Protein AF-A0A951EAX1-F1 (afdb_monomer_lite)

Secondary structure (DSSP, 8-state):
-------------------------B-S------SSS---EEEEEE-SSSSSS-EEEEEEPPTT-TTPPPEEEEEEEPTTS-EEEEE-TTS-SS-SSS-EEEE-SSSSSS-EEEEEEEETTEEEEEEE-B-SSS-BPSPEEEE---TTS-EEEEEEE-SSSSSS-EEEEEEEETTEEEEEEEEE-SSS-EEEPPPB----TT---GGG----

Sequence (212 aa):
MASRFATSLASTLFAGLALLGSAQAQTAFTPYHNNSTNGLAILAHGDFTGDGREDFIVATQPPNVPNAPYTCQLYASAADGTYTVKPVNFLQCPSAYSGIVVGDFNHDGKLDVAELTNVNGVDQITAYLGNGDGTFQAAKNTNISYPNNAYYGLAAGDLNHDGKTDLAVTVSANGITGVQGWISNGDGTFKASATYDQQPQSTIDPRYSSIW

Radius of gyration: 25.48 Å; chains: 1; bounding box: 53×56×106 Å

Foldseek 3Di:
DDDDDDDDDDDDDDPDDPPCPPQPFAQAPPVPDDVPPWDKDFQDWDQLALPPDIKTWIWGAPPPDPPGQTFIWIFHADPNRTTGIDGPRVDRPPDPFAGKDWFQLQLPPHIKIWDFDQDPNFTWTWIWHGPNRNDTDDIDTETDDDPDPFWHYKDWAQPPPPNGIWIKIWGDPPQWTFIWTWRRPSPNYTDTDPTPTPDRPDDPPVVPVDDD

pLDDT: mean 73.5, std 23.07, range [30.11, 98.5]

Structure (mmCIF, N/CA/C/O backbone):
data_AF-A0A951EAX1-F1
#
_entry.id   AF-A0A951EAX1-F1
#
loop_
_atom_site.group_PDB
_atom_site.id
_atom_site.type_symbol
_atom_site.label_atom_id
_atom_site.label_alt_id
_atom_site.label_comp_id
_atom_site.label_asym_id
_atom_site.label_entity_id
_atom_site.label_seq_id
_atom_site.pdbx_PDB_ins_code
_atom_site.Cartn_x
_atom_site.Cartn_y
_atom_site.Cartn_z
_atom_site.occupancy
_atom_site.B_iso_or_equiv
_atom_site.auth_seq_id
_atom_site.auth_comp_id
_atom_site.auth_asym_id
_atom_site.auth_atom_id
_atom_site.pdbx_PDB_model_num
ATOM 1 N N . MET A 1 1 ? -41.714 0.312 66.371 1.00 38.28 1 MET A N 1
ATOM 2 C CA . MET A 1 1 ? -40.617 0.495 67.345 1.00 38.28 1 MET A CA 1
ATOM 3 C C . MET A 1 1 ? -39.308 0.473 66.552 1.00 38.28 1 MET A C 1
ATOM 5 O O . MET A 1 1 ? -39.070 -0.538 65.917 1.00 38.28 1 MET A O 1
ATOM 9 N N . ALA A 1 2 ? -38.588 1.610 66.522 1.00 37.84 2 ALA A N 1
ATOM 10 C CA . ALA A 1 2 ? -37.216 1.893 66.023 1.00 37.84 2 ALA A CA 1
ATOM 11 C C . ALA A 1 2 ? -36.815 1.396 64.603 1.00 37.84 2 ALA A C 1
ATOM 13 O O . ALA A 1 2 ? -36.718 0.202 64.380 1.00 37.84 2 ALA A O 1
ATOM 14 N N . SER A 1 3 ? -36.641 2.224 63.557 1.00 39.97 3 SER A N 1
ATOM 15 C CA . SER A 1 3 ? -35.657 3.314 63.324 1.00 39.97 3 SER A CA 1
ATOM 16 C C . SER A 1 3 ? -34.192 2.907 63.524 1.00 39.97 3 SER A C 1
ATOM 18 O O . SER A 1 3 ? -33.811 2.604 64.653 1.00 39.97 3 SER A O 1
ATOM 20 N N . ARG A 1 4 ? -33.372 3.025 62.460 1.00 44.19 4 ARG A N 1
ATOM 21 C CA . ARG A 1 4 ? -32.080 3.743 62.484 1.00 44.19 4 ARG A CA 1
ATOM 22 C C . ARG A 1 4 ? -31.494 3.968 61.081 1.00 44.19 4 ARG A C 1
ATOM 24 O O . ARG A 1 4 ? -31.167 3.033 60.363 1.00 44.19 4 ARG A O 1
ATOM 31 N N . PHE A 1 5 ? -31.350 5.250 60.752 1.00 42.88 5 PHE A N 1
ATOM 32 C CA . PHE A 1 5 ? -30.403 5.810 59.788 1.00 42.88 5 PHE A CA 1
ATOM 33 C C . PHE A 1 5 ? -28.952 5.569 60.240 1.00 42.88 5 PHE A C 1
ATOM 35 O O . PHE A 1 5 ? -28.678 5.628 61.440 1.00 42.88 5 PHE A O 1
ATOM 42 N N . ALA A 1 6 ? -28.025 5.443 59.286 1.00 38.75 6 ALA A N 1
ATOM 43 C CA . ALA A 1 6 ? -26.638 5.883 59.444 1.00 38.75 6 ALA A CA 1
ATOM 44 C C . ALA A 1 6 ? -26.030 6.268 58.080 1.00 38.75 6 ALA A C 1
ATOM 46 O O . ALA A 1 6 ? -25.851 5.442 57.191 1.00 38.75 6 ALA A O 1
ATOM 47 N N . THR A 1 7 ? -25.746 7.559 57.949 1.00 40.28 7 THR A N 1
ATOM 48 C CA . THR A 1 7 ? -24.896 8.244 56.965 1.00 40.28 7 THR A CA 1
ATOM 49 C C . THR A 1 7 ? -23.407 8.030 57.253 1.00 40.28 7 THR A C 1
ATOM 51 O O . THR A 1 7 ? -23.040 8.009 58.426 1.00 40.28 7 THR A O 1
ATOM 54 N N . SER A 1 8 ? -22.541 8.038 56.231 1.00 33.84 8 SER A N 1
ATOM 55 C CA . SER A 1 8 ? -21.190 8.628 56.323 1.00 33.84 8 SER A CA 1
ATOM 56 C C . SER A 1 8 ? -20.556 8.842 54.935 1.00 33.84 8 SER A C 1
ATOM 58 O O . SER A 1 8 ? -20.594 7.949 54.094 1.00 33.84 8 SER A O 1
ATOM 60 N N . LEU A 1 9 ? -20.002 10.040 54.720 1.00 37.09 9 LEU A N 1
ATOM 61 C CA . LEU A 1 9 ? -19.344 10.580 53.518 1.00 37.09 9 LEU A CA 1
ATOM 62 C C . LEU A 1 9 ? -17.818 10.350 53.543 1.00 37.09 9 LEU A C 1
ATOM 64 O O . LEU A 1 9 ? -17.227 10.476 54.610 1.00 37.09 9 LEU A O 1
ATOM 68 N N . ALA A 1 10 ? -17.190 10.168 52.370 1.00 31.50 10 ALA A N 1
ATOM 69 C CA . ALA A 1 10 ? -15.890 10.745 51.947 1.00 31.50 10 ALA A CA 1
ATOM 70 C C . ALA A 1 10 ? -15.553 10.216 50.530 1.00 31.50 10 ALA A C 1
ATOM 72 O O . ALA A 1 10 ? -15.446 9.015 50.333 1.00 31.50 10 ALA A O 1
ATOM 73 N N . SER A 1 11 ? -15.639 11.041 49.481 1.00 33.44 11 SER A N 1
ATOM 74 C CA . SER A 1 11 ? -14.562 11.882 48.924 1.00 33.44 11 SER A CA 1
ATOM 75 C C . SER A 1 11 ? -13.493 11.102 48.150 1.00 33.44 11 SER A C 1
ATOM 77 O O . SER A 1 11 ? -12.617 10.499 48.756 1.00 33.44 11 SER A O 1
ATOM 79 N N . THR A 1 12 ? -13.505 11.245 46.822 1.00 35.84 12 THR A N 1
ATOM 80 C CA . THR A 1 12 ? -12.321 11.702 46.079 1.00 35.84 12 THR A CA 1
ATOM 81 C C . THR A 1 12 ? -12.752 12.441 44.814 1.00 35.84 12 THR A C 1
ATOM 83 O O . THR A 1 12 ? -13.528 11.965 43.992 1.00 35.84 12 THR A O 1
ATOM 86 N N . LEU A 1 13 ? -12.245 13.665 44.723 1.00 31.52 13 LEU A N 1
ATOM 87 C CA . LEU A 1 13 ? -12.350 14.608 43.625 1.00 31.52 13 LEU A CA 1
ATOM 88 C C . LEU A 1 13 ? -11.481 14.111 42.456 1.00 31.52 13 LEU A C 1
ATOM 90 O O . LEU A 1 13 ? -10.285 13.915 42.643 1.00 31.52 13 LEU A O 1
ATOM 94 N N . PHE A 1 14 ? -12.040 13.974 41.256 1.00 34.56 14 PHE A N 1
ATOM 95 C CA . PHE A 1 14 ? -11.273 14.013 40.007 1.00 34.56 14 PHE A CA 1
ATOM 96 C C . PHE A 1 14 ? -12.128 14.704 38.944 1.00 34.56 14 PHE A C 1
ATOM 98 O O . PHE A 1 14 ? -12.811 14.074 38.147 1.00 34.56 14 PHE A O 1
ATOM 105 N N . ALA A 1 15 ? -12.109 16.034 38.949 1.00 32.03 15 ALA A N 1
ATOM 106 C CA . ALA A 1 15 ? -12.442 16.811 37.761 1.00 32.03 15 ALA A CA 1
ATOM 107 C C . ALA A 1 15 ? -11.113 17.251 37.141 1.00 32.03 15 ALA A C 1
ATOM 109 O O . ALA A 1 15 ? -10.682 18.394 37.273 1.00 32.03 15 ALA A O 1
ATOM 110 N N . GLY A 1 16 ? -10.415 16.282 36.544 1.00 31.31 16 GLY A N 1
ATOM 111 C CA . GLY A 1 16 ? -9.327 16.565 35.622 1.00 31.31 16 GLY A CA 1
ATOM 112 C C . GLY A 1 16 ? -9.933 17.237 34.400 1.00 31.31 16 GLY A C 1
ATOM 113 O O . GLY A 1 16 ? -10.783 16.661 33.726 1.00 31.31 16 GLY A O 1
ATOM 114 N N . LEU A 1 17 ? -9.537 18.483 34.182 1.00 34.72 17 LEU A N 1
ATOM 115 C CA . LEU A 1 17 ? -9.888 19.320 33.049 1.00 34.72 17 LEU A CA 1
ATOM 116 C C . LEU A 1 17 ? -9.554 18.579 31.742 1.00 34.72 17 LEU A C 1
ATOM 118 O O . LEU A 1 17 ? -8.411 18.584 31.293 1.00 34.72 17 LEU A O 1
ATOM 122 N N . ALA A 1 18 ? -10.542 17.920 31.140 1.00 32.72 18 ALA A N 1
ATOM 123 C CA . ALA A 1 18 ? -10.420 17.429 29.779 1.00 32.72 18 ALA A CA 1
ATOM 124 C C . ALA A 1 18 ? -10.433 18.655 28.860 1.00 32.72 18 ALA A C 1
ATOM 126 O O . ALA A 1 18 ? -11.483 19.255 28.628 1.00 32.72 18 ALA A O 1
ATOM 127 N N . LEU A 1 19 ? -9.263 19.043 28.342 1.00 32.09 19 LEU A N 1
ATOM 128 C CA . LEU A 1 19 ? -9.223 19.758 27.072 1.00 32.09 19 LEU A CA 1
ATOM 129 C C . LEU A 1 19 ? -9.815 18.801 26.034 1.00 32.09 19 LEU A C 1
ATOM 131 O O . LEU A 1 19 ? -9.120 17.953 25.479 1.00 32.09 19 LEU A O 1
ATOM 135 N N . LEU A 1 20 ? -11.124 18.910 25.818 1.00 34.75 20 LEU A N 1
ATOM 136 C CA . LEU A 1 20 ? -11.803 18.312 24.681 1.00 34.75 20 LEU A CA 1
ATOM 137 C C . LEU A 1 20 ? -11.306 19.046 23.433 1.00 34.75 20 LEU A C 1
ATOM 139 O O . LEU A 1 20 ? -11.913 20.007 22.968 1.00 34.75 20 LEU A O 1
ATOM 143 N N . GLY A 1 21 ? -10.171 18.600 22.897 1.00 31.55 21 GLY A N 1
ATOM 144 C CA . GLY A 1 21 ? -9.941 18.702 21.466 1.00 31.55 21 GLY A CA 1
ATOM 145 C C . GLY A 1 21 ? -11.033 17.866 20.816 1.00 31.55 21 GLY A C 1
ATOM 146 O O . GLY A 1 21 ? -11.023 16.644 20.930 1.00 31.55 21 GLY A O 1
ATOM 147 N N . SER A 1 22 ? -12.037 18.528 20.251 1.00 40.75 22 SER A N 1
ATOM 148 C CA . SER A 1 22 ? -13.184 17.887 19.621 1.00 40.75 22 SER A CA 1
ATOM 149 C C . SER A 1 22 ? -12.712 17.029 18.446 1.00 40.75 22 SER A C 1
ATOM 151 O O . SER A 1 22 ? -12.541 17.537 17.338 1.00 40.75 22 SER A O 1
ATOM 153 N N . ALA A 1 23 ? -12.506 15.732 18.670 1.00 39.12 23 ALA A N 1
ATOM 154 C CA . ALA A 1 23 ? -12.570 14.766 17.588 1.00 39.12 23 ALA A CA 1
ATOM 155 C C . ALA A 1 23 ? -14.017 14.806 17.084 1.00 39.12 23 ALA A C 1
ATOM 157 O O . ALA A 1 23 ? -14.947 14.452 17.810 1.00 39.12 23 ALA A O 1
ATOM 158 N N . GLN A 1 24 ? -14.226 15.357 15.889 1.00 40.47 24 GLN A N 1
ATOM 159 C CA . GLN A 1 24 ? -15.542 15.378 15.266 1.00 40.47 24 GLN A CA 1
ATOM 160 C C . GLN A 1 24 ? -15.923 13.933 14.936 1.00 40.47 24 GLN A C 1
ATOM 162 O O . GLN A 1 24 ? -15.490 13.395 13.923 1.00 40.47 24 GLN A O 1
ATOM 167 N N . ALA A 1 25 ? -16.718 13.305 15.804 1.00 35.62 25 ALA A N 1
ATOM 168 C CA . ALA A 1 25 ? -17.425 12.077 15.475 1.00 35.62 25 ALA A CA 1
ATOM 169 C C . ALA A 1 25 ? -18.378 12.398 14.316 1.00 35.62 25 ALA A C 1
ATOM 171 O O . ALA A 1 25 ? -19.365 13.118 14.488 1.00 35.62 25 ALA A O 1
ATOM 172 N N . GLN A 1 26 ? -18.040 11.941 13.112 1.00 40.31 26 GLN A N 1
ATOM 173 C CA . GLN A 1 26 ? -18.891 12.123 11.943 1.00 40.31 26 GLN A CA 1
ATOM 174 C C . GLN A 1 26 ? -19.962 11.029 11.974 1.00 40.31 26 GLN A C 1
ATOM 176 O O . GLN A 1 26 ? -19.664 9.847 11.830 1.00 40.31 26 GLN A O 1
ATOM 181 N N . THR A 1 27 ? -21.208 11.430 12.231 1.00 31.80 27 THR A N 1
ATOM 182 C CA . THR A 1 27 ? -22.318 10.552 12.640 1.00 31.80 27 THR A CA 1
ATOM 183 C C . THR A 1 27 ? -23.005 9.765 11.524 1.00 31.80 27 THR A C 1
ATOM 185 O O . THR A 1 27 ? -24.014 9.116 11.777 1.00 31.80 27 THR A O 1
ATOM 188 N N . ALA A 1 28 ? -22.496 9.802 10.296 1.00 31.72 28 ALA A N 1
ATOM 189 C CA . ALA A 1 28 ? -22.971 8.957 9.206 1.00 31.72 28 ALA A CA 1
ATOM 190 C C . ALA A 1 28 ? -22.045 9.084 7.995 1.00 31.72 28 ALA A C 1
ATOM 192 O O . ALA A 1 28 ? -21.530 10.174 7.712 1.00 31.72 28 ALA A O 1
ATOM 193 N N . PHE A 1 29 ? -21.952 8.009 7.207 1.00 38.44 29 PHE A N 1
ATOM 194 C CA . PHE A 1 29 ? -21.544 8.075 5.806 1.00 38.44 29 PHE A CA 1
ATOM 195 C C . PHE A 1 29 ? -22.643 8.814 5.025 1.00 38.44 29 PHE A C 1
ATOM 197 O O . PHE A 1 29 ? -23.471 8.224 4.337 1.00 38.44 29 PHE A O 1
ATOM 204 N N . THR A 1 30 ? -22.711 10.135 5.175 1.00 30.11 30 THR A N 1
ATOM 205 C CA . THR A 1 30 ? -23.295 10.948 4.114 1.00 30.11 30 THR A CA 1
ATOM 206 C C . THR A 1 30 ? -22.192 11.058 3.075 1.00 30.11 30 THR A C 1
ATOM 208 O O . THR A 1 30 ? -21.171 11.686 3.367 1.00 30.11 30 THR A O 1
ATOM 211 N N . PRO A 1 31 ? -22.304 10.419 1.895 1.00 34.19 31 PRO A N 1
ATOM 212 C CA . PRO A 1 31 ? -21.425 10.795 0.808 1.00 34.19 31 PRO A CA 1
ATOM 213 C C . PRO A 1 31 ? -21.638 12.295 0.615 1.00 34.19 31 PRO A C 1
ATOM 215 O O . PRO A 1 31 ? -22.736 12.741 0.272 1.00 34.19 31 PRO A O 1
ATOM 218 N N . TYR A 1 32 ? -20.621 13.090 0.945 1.00 35.22 32 TYR A N 1
ATOM 219 C CA . TYR A 1 32 ? -20.642 14.514 0.669 1.00 35.22 32 TYR A CA 1
ATOM 220 C C . TYR A 1 32 ? -20.544 14.655 -0.850 1.00 35.22 32 TYR A C 1
ATOM 222 O O . TYR A 1 32 ? -19.469 14.722 -1.435 1.00 35.22 32 TYR A O 1
ATOM 230 N N . HIS A 1 33 ? -21.703 14.624 -1.500 1.00 32.09 33 HIS A N 1
ATOM 231 C CA . HIS A 1 33 ? -21.859 15.023 -2.882 1.00 32.09 33 HIS A CA 1
ATOM 232 C C . HIS A 1 33 ? -21.963 16.545 -2.896 1.00 32.09 33 HIS A C 1
ATOM 234 O O . HIS A 1 33 ? -23.031 17.102 -2.638 1.00 32.09 33 HIS A O 1
ATOM 240 N N . ASN A 1 34 ? -20.870 17.236 -3.222 1.00 36.47 34 ASN A N 1
ATOM 241 C CA . ASN A 1 34 ? -21.037 18.512 -3.895 1.00 36.47 34 ASN A CA 1
ATOM 242 C C . ASN A 1 34 ? -21.192 18.214 -5.392 1.00 36.47 34 ASN A C 1
ATOM 244 O O . ASN A 1 34 ? -20.369 17.559 -6.023 1.00 36.47 34 ASN A O 1
ATOM 248 N N . ASN A 1 35 ? -22.289 18.669 -5.991 1.00 37.22 35 ASN A N 1
ATOM 249 C CA . ASN A 1 35 ? -22.547 18.506 -7.427 1.00 37.22 35 ASN A CA 1
ATOM 250 C C . ASN A 1 35 ? -21.692 19.485 -8.261 1.00 37.22 35 ASN A C 1
ATOM 252 O O . ASN A 1 35 ? -22.144 20.033 -9.261 1.00 37.22 35 ASN A O 1
ATOM 256 N N . SER A 1 36 ? -20.463 19.741 -7.808 1.00 43.09 36 SER A N 1
ATOM 257 C CA . SER A 1 36 ? -19.507 20.702 -8.343 1.00 43.09 36 SER A CA 1
ATOM 258 C C . SER A 1 36 ? -18.102 20.089 -8.266 1.00 43.09 36 SER A C 1
ATOM 260 O O . SER A 1 36 ? -17.282 20.469 -7.437 1.00 43.09 36 SER A O 1
ATOM 262 N N . THR A 1 37 ? -17.853 19.112 -9.141 1.00 41.91 37 THR A N 1
ATOM 263 C CA . THR A 1 37 ? -16.531 18.692 -9.663 1.00 41.91 37 THR A CA 1
ATOM 264 C C . THR A 1 37 ? -15.418 18.185 -8.727 1.00 41.91 37 THR A C 1
ATOM 266 O O . THR A 1 37 ? -14.362 17.853 -9.255 1.00 41.91 37 THR A O 1
ATOM 269 N N . ASN A 1 38 ? -15.600 18.011 -7.414 1.00 48.06 38 ASN A N 1
ATOM 270 C CA . ASN A 1 38 ? -14.489 17.620 -6.523 1.00 48.06 38 ASN A CA 1
ATOM 271 C C . ASN A 1 38 ? -14.763 16.270 -5.833 1.00 48.06 38 ASN A C 1
ATOM 273 O O . ASN A 1 38 ? -15.325 16.209 -4.741 1.00 48.06 38 ASN A O 1
ATOM 277 N N . GLY A 1 39 ? -14.426 15.182 -6.533 1.00 52.69 39 GLY A N 1
ATOM 278 C CA . GLY A 1 39 ? -14.845 13.815 -6.213 1.00 52.69 39 GLY A CA 1
ATOM 279 C C . GLY A 1 39 ? -14.160 13.207 -4.988 1.00 52.69 39 GLY A C 1
ATOM 280 O O . GLY A 1 39 ? -12.938 13.177 -4.894 1.00 52.69 39 GLY A O 1
ATOM 281 N N . LEU A 1 40 ? -14.964 12.666 -4.074 1.00 61.38 40 LEU A N 1
ATOM 282 C CA . LEU A 1 40 ? -14.517 11.690 -3.082 1.00 61.38 40 LEU A CA 1
ATOM 283 C C . LEU A 1 40 ? -14.325 10.337 -3.777 1.00 61.38 40 LEU A C 1
ATOM 285 O O . LEU A 1 40 ? -15.221 9.892 -4.496 1.00 61.38 40 LEU A O 1
ATOM 289 N N . ALA A 1 41 ? -13.195 9.674 -3.540 1.00 70.88 41 ALA A N 1
ATOM 290 C CA . ALA A 1 41 ? -12.959 8.311 -4.013 1.00 70.88 41 ALA A CA 1
ATOM 291 C C . ALA A 1 41 ? -12.515 7.423 -2.848 1.00 70.88 41 ALA A C 1
ATOM 293 O O . ALA A 1 41 ? -11.550 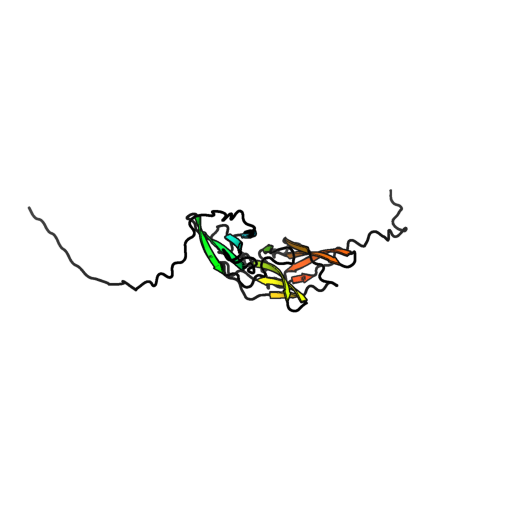7.745 -2.154 1.00 70.88 41 ALA A O 1
ATOM 294 N N . ILE A 1 42 ? -13.211 6.302 -2.641 1.00 73.50 42 ILE A N 1
ATOM 295 C CA . ILE A 1 42 ? -12.701 5.214 -1.801 1.00 73.50 42 ILE A CA 1
ATOM 296 C C . ILE A 1 42 ? -11.581 4.549 -2.599 1.00 73.50 42 ILE A C 1
ATOM 298 O O . ILE A 1 42 ? -11.815 4.091 -3.716 1.00 73.50 42 ILE A O 1
ATOM 302 N N . LEU A 1 43 ? -10.371 4.545 -2.044 1.00 83.44 43 LEU A N 1
ATOM 303 C CA . LEU A 1 43 ? -9.199 3.948 -2.685 1.00 83.44 43 LEU A CA 1
ATOM 304 C C . LEU A 1 43 ? -8.950 2.519 -2.211 1.00 83.44 43 LEU A C 1
ATOM 306 O O . LEU A 1 43 ? -8.457 1.702 -2.978 1.00 83.44 43 LEU A O 1
ATOM 310 N N . ALA A 1 44 ? -9.276 2.237 -0.951 1.00 87.75 44 ALA A N 1
ATOM 311 C CA . ALA A 1 44 ? -9.076 0.945 -0.317 1.00 87.75 44 ALA A CA 1
ATOM 312 C C . ALA A 1 44 ? -10.052 0.763 0.853 1.00 87.75 44 ALA A C 1
ATOM 314 O O . ALA A 1 44 ? -10.523 1.747 1.434 1.00 87.75 44 ALA A O 1
ATOM 315 N N . HIS A 1 45 ? -10.342 -0.491 1.192 1.00 91.38 45 HIS A N 1
ATOM 316 C CA . HIS A 1 45 ? -11.213 -0.870 2.298 1.00 91.38 45 HIS A CA 1
ATOM 317 C C . HIS A 1 45 ? -10.670 -2.119 3.009 1.00 91.38 45 HIS A C 1
ATOM 319 O O . HIS A 1 45 ? -9.942 -2.906 2.396 1.00 91.38 45 HIS A O 1
ATOM 325 N N . GLY A 1 46 ? -10.978 -2.252 4.295 1.00 93.19 46 GLY A N 1
ATOM 326 C CA . GLY A 1 46 ? -10.640 -3.407 5.126 1.00 93.19 46 GLY A CA 1
ATOM 327 C C . GLY A 1 46 ? -10.561 -3.041 6.609 1.00 93.19 46 GLY A C 1
ATOM 328 O O . GLY A 1 46 ? -10.596 -1.866 6.954 1.00 93.19 46 GLY A O 1
ATOM 329 N N . ASP A 1 47 ? -10.437 -4.028 7.495 1.00 96.19 47 ASP A N 1
ATOM 330 C CA . ASP A 1 47 ? -10.237 -3.811 8.937 1.00 96.19 47 ASP A CA 1
ATOM 331 C C . ASP A 1 47 ? -8.783 -3.405 9.249 1.00 96.19 47 ASP A C 1
ATOM 333 O O . ASP A 1 47 ? -7.926 -4.229 9.579 1.00 96.19 47 ASP A O 1
ATOM 337 N N . PHE A 1 48 ? -8.475 -2.115 9.105 1.00 96.81 48 PHE A N 1
ATOM 338 C CA . PHE A 1 48 ? -7.142 -1.575 9.392 1.00 96.81 48 PHE A CA 1
ATOM 339 C C . PHE A 1 48 ? -6.889 -1.410 10.899 1.00 96.81 48 PHE A C 1
ATOM 341 O O . PHE A 1 48 ? -5.738 -1.242 11.323 1.00 96.81 48 PHE A O 1
ATOM 348 N N . THR A 1 49 ? -7.948 -1.420 11.710 1.00 96.88 49 THR A N 1
ATOM 349 C CA . THR A 1 49 ? -7.901 -1.214 13.165 1.00 96.88 49 THR A CA 1
ATOM 350 C C . THR A 1 49 ? -8.007 -2.490 13.998 1.00 96.88 49 THR A C 1
ATOM 352 O O . THR A 1 49 ? -7.910 -2.409 15.225 1.00 96.88 49 THR A O 1
ATOM 355 N N . GLY A 1 50 ? -8.165 -3.648 13.355 1.00 95.31 50 GLY A N 1
ATOM 356 C CA . GLY A 1 50 ? -8.253 -4.957 14.001 1.00 95.31 50 GLY A CA 1
ATOM 357 C C . GLY A 1 50 ? -9.483 -5.115 14.896 1.00 95.31 50 GLY A C 1
ATOM 358 O O . GLY A 1 50 ? -9.476 -5.938 15.816 1.00 95.31 50 GLY A O 1
ATOM 359 N N . ASP A 1 51 ? -10.512 -4.292 14.693 1.00 95.19 51 ASP A N 1
ATOM 360 C CA . ASP A 1 51 ? -11.684 -4.225 15.566 1.00 95.19 51 ASP A CA 1
ATOM 361 C C . ASP A 1 51 ? -12.898 -5.006 15.029 1.00 95.19 51 ASP A C 1
ATOM 363 O O . ASP A 1 51 ? -13.974 -5.012 15.651 1.00 95.19 51 ASP A O 1
ATOM 367 N N . GLY A 1 52 ? -12.699 -5.702 13.906 1.00 93.31 52 GLY A N 1
ATOM 368 C CA . GLY A 1 52 ? -13.680 -6.518 13.206 1.00 93.31 52 GLY A CA 1
ATOM 369 C C . GLY A 1 52 ? -14.656 -5.718 12.348 1.00 93.31 52 GLY A C 1
ATOM 370 O O . GLY A 1 52 ? -15.649 -6.295 11.890 1.00 93.31 52 GLY A O 1
ATOM 371 N N . ARG A 1 53 ? -14.441 -4.410 12.162 1.00 93.06 53 ARG A N 1
ATOM 372 C CA . ARG A 1 53 ? -15.270 -3.555 11.307 1.00 93.06 53 ARG A CA 1
ATOM 373 C C . ARG A 1 53 ? -14.506 -3.101 10.077 1.00 93.06 53 ARG A C 1
ATOM 375 O O . ARG A 1 53 ? -13.288 -3.055 10.034 1.00 93.06 53 ARG A O 1
ATOM 382 N N . GLU A 1 54 ? -15.280 -2.776 9.054 1.00 93.38 54 GLU A N 1
ATOM 383 C CA . GLU A 1 54 ? -14.744 -2.315 7.786 1.00 93.38 54 GLU A CA 1
ATOM 384 C C . GLU A 1 54 ? -14.343 -0.839 7.878 1.00 93.38 54 GLU A C 1
ATOM 386 O O . GLU A 1 54 ? -15.195 0.029 8.106 1.00 93.38 54 GLU A O 1
ATOM 391 N N . ASP A 1 55 ? -13.065 -0.557 7.644 1.00 93.94 55 ASP A N 1
ATOM 392 C CA . ASP A 1 55 ? -12.515 0.791 7.558 1.00 93.94 55 ASP A CA 1
ATOM 393 C C . ASP A 1 55 ? -12.251 1.177 6.091 1.00 93.94 55 ASP A C 1
ATOM 395 O O . ASP A 1 55 ? -12.200 0.332 5.194 1.00 93.94 55 ASP A O 1
ATOM 399 N N . PHE A 1 56 ? -12.071 2.475 5.822 1.00 91.81 56 PHE A N 1
ATOM 400 C CA . PHE A 1 56 ? -11.914 2.989 4.454 1.00 91.81 56 PHE A CA 1
ATOM 401 C C . PHE A 1 56 ? -10.770 3.988 4.332 1.00 91.81 56 PHE A C 1
ATOM 403 O O . PHE A 1 56 ? -10.712 4.963 5.078 1.00 91.81 56 PHE A O 1
ATOM 410 N N . ILE A 1 57 ? -9.914 3.821 3.325 1.00 89.69 57 ILE A N 1
ATOM 411 C CA . ILE A 1 57 ? -8.979 4.864 2.894 1.00 89.69 57 ILE A CA 1
ATOM 412 C C . ILE A 1 57 ? -9.644 5.666 1.781 1.00 89.69 57 ILE A C 1
ATOM 414 O O . ILE A 1 57 ? -10.006 5.130 0.730 1.00 89.69 57 ILE A O 1
ATOM 418 N N . VAL A 1 58 ? -9.798 6.966 2.012 1.00 85.81 58 VAL A N 1
ATOM 419 C CA . VAL A 1 58 ? -10.541 7.870 1.133 1.00 85.81 58 VAL A CA 1
ATOM 420 C C . VAL A 1 58 ? -9.644 9.013 0.682 1.00 85.81 58 VAL A C 1
ATOM 422 O O . VAL A 1 58 ? -9.009 9.679 1.503 1.00 85.81 58 VAL A O 1
ATOM 425 N N . ALA A 1 59 ? -9.635 9.266 -0.627 1.00 81.88 59 ALA A N 1
ATOM 426 C CA . ALA A 1 59 ? -9.084 10.483 -1.201 1.00 81.88 59 ALA A CA 1
ATOM 427 C C . ALA A 1 59 ? -10.103 11.617 -1.074 1.00 81.88 59 ALA A C 1
ATOM 429 O O . ALA A 1 59 ? -11.228 11.530 -1.577 1.00 81.88 59 ALA A O 1
ATOM 430 N N . THR A 1 60 ? -9.693 12.694 -0.415 1.00 75.62 60 THR A N 1
ATOM 431 C CA . THR A 1 60 ? -10.502 13.889 -0.195 1.00 75.62 60 THR A CA 1
ATOM 432 C C . THR A 1 60 ? -9.783 15.108 -0.754 1.00 75.62 60 THR A C 1
ATOM 434 O O . THR A 1 60 ? -8.565 15.237 -0.640 1.00 75.62 60 THR A O 1
ATOM 437 N N . GLN A 1 61 ? -10.529 16.018 -1.376 1.00 73.50 61 GLN A N 1
ATOM 438 C CA . GLN A 1 61 ? -10.016 17.339 -1.724 1.00 73.50 61 GLN A CA 1
ATOM 439 C C . GLN A 1 61 ? -10.486 18.347 -0.668 1.00 73.50 61 GLN A C 1
ATOM 441 O O . GLN A 1 61 ? -11.662 18.306 -0.289 1.00 73.50 61 GLN A O 1
ATOM 446 N N . PRO A 1 62 ? -9.621 19.265 -0.196 1.00 69.00 62 PRO A N 1
ATOM 447 C CA . PRO A 1 62 ? -10.028 20.314 0.728 1.00 69.00 62 PRO A CA 1
ATOM 448 C C . PRO A 1 62 ? -11.268 21.077 0.225 1.00 69.00 62 PRO A C 1
ATOM 450 O O . PRO A 1 62 ? -11.295 21.520 -0.931 1.00 69.00 62 PRO A O 1
ATOM 453 N N . PRO A 1 63 ? -12.304 21.253 1.067 1.00 67.06 63 PRO A N 1
ATOM 454 C CA . PRO A 1 63 ? -13.520 21.936 0.656 1.00 67.06 63 PRO A CA 1
ATOM 455 C C . PRO A 1 63 ? -13.219 23.393 0.303 1.00 67.06 63 PRO A C 1
ATOM 457 O O . PRO A 1 63 ? -12.468 24.075 0.996 1.00 67.06 63 PRO A O 1
ATOM 460 N N . ASN A 1 64 ? -13.854 23.882 -0.763 1.00 70.06 64 ASN A N 1
ATOM 461 C CA . ASN A 1 64 ? -13.753 25.269 -1.231 1.00 70.06 64 ASN A CA 1
ATOM 462 C C . ASN A 1 64 ? -12.345 25.718 -1.664 1.00 70.06 64 ASN A C 1
ATOM 464 O O . ASN A 1 64 ? -12.097 26.920 -1.755 1.00 70.06 64 ASN A O 1
ATOM 468 N N . VAL A 1 65 ? -11.442 24.783 -1.977 1.00 71.19 65 VAL A N 1
ATOM 469 C CA . VAL A 1 65 ? -10.143 25.101 -2.585 1.00 71.19 65 VAL A CA 1
ATOM 470 C C . VAL A 1 65 ? -10.061 24.437 -3.964 1.00 71.19 65 VAL A C 1
ATOM 472 O O . VAL A 1 65 ? -9.623 23.289 -4.074 1.00 71.19 65 VAL A O 1
ATOM 475 N N . PRO A 1 66 ? -10.517 25.120 -5.033 1.00 70.44 66 PRO A N 1
ATOM 476 C CA . PRO A 1 66 ? -10.395 24.607 -6.393 1.00 70.44 66 PRO A CA 1
ATOM 477 C C . PRO A 1 66 ? -8.941 24.231 -6.697 1.00 70.44 66 PRO A C 1
ATOM 479 O O . PRO A 1 66 ? -8.031 25.009 -6.415 1.00 70.44 66 PRO A O 1
ATOM 482 N N . ASN A 1 67 ? -8.730 23.050 -7.280 1.00 71.88 67 ASN A N 1
ATOM 483 C CA . ASN A 1 67 ? -7.409 22.509 -7.631 1.00 71.88 67 ASN A CA 1
ATOM 484 C C . ASN A 1 67 ? -6.456 22.246 -6.448 1.00 71.88 67 ASN A C 1
ATOM 486 O O . ASN A 1 67 ? -5.261 22.060 -6.676 1.00 71.88 67 ASN A O 1
ATOM 490 N N . ALA A 1 68 ? -6.935 22.210 -5.197 1.00 73.31 68 ALA A N 1
ATOM 491 C CA . ALA A 1 68 ? -6.101 21.739 -4.092 1.00 73.31 68 ALA A CA 1
ATOM 492 C C . ALA A 1 68 ? -5.642 20.290 -4.326 1.00 73.31 68 ALA A C 1
ATOM 494 O O . ALA A 1 68 ? -6.409 19.508 -4.904 1.00 73.31 68 ALA A O 1
ATOM 495 N N . PRO A 1 69 ? -4.431 19.916 -3.869 1.00 74.62 69 PRO A N 1
ATOM 496 C CA . PRO A 1 69 ? -4.007 18.527 -3.903 1.00 74.62 69 PRO A CA 1
ATOM 497 C C . PRO A 1 69 ? -4.976 17.685 -3.073 1.00 74.62 69 PRO A C 1
ATOM 499 O O . PRO A 1 69 ? -5.468 18.126 -2.030 1.00 74.62 69 PRO A O 1
ATOM 502 N N . TYR A 1 70 ? -5.256 16.479 -3.550 1.00 76.81 70 TYR A N 1
ATOM 503 C CA . TYR A 1 70 ? -6.000 15.514 -2.760 1.00 76.81 70 TYR A CA 1
ATOM 504 C C . TYR A 1 70 ? -5.138 15.039 -1.587 1.00 76.81 70 TYR A C 1
ATOM 506 O O . TYR A 1 70 ? -3.910 14.992 -1.658 1.00 76.81 70 TYR A O 1
ATOM 514 N N . THR A 1 71 ? -5.803 14.677 -0.501 1.00 79.62 71 THR A N 1
ATOM 515 C CA . THR A 1 71 ? -5.199 14.050 0.673 1.00 79.62 71 THR A CA 1
ATOM 516 C C . THR A 1 71 ? -5.869 12.713 0.925 1.00 79.62 71 THR A C 1
ATOM 518 O O . THR A 1 71 ? -7.052 12.563 0.627 1.00 79.62 71 THR A O 1
ATOM 521 N N . CYS A 1 72 ? -5.141 11.757 1.497 1.00 85.06 72 CYS A N 1
ATOM 522 C CA . CYS A 1 72 ? -5.725 10.501 1.943 1.00 85.06 72 CYS A CA 1
ATOM 523 C C . CYS A 1 72 ? -5.970 10.488 3.447 1.00 85.06 72 CYS A C 1
ATOM 525 O O . CYS A 1 72 ? -5.138 10.9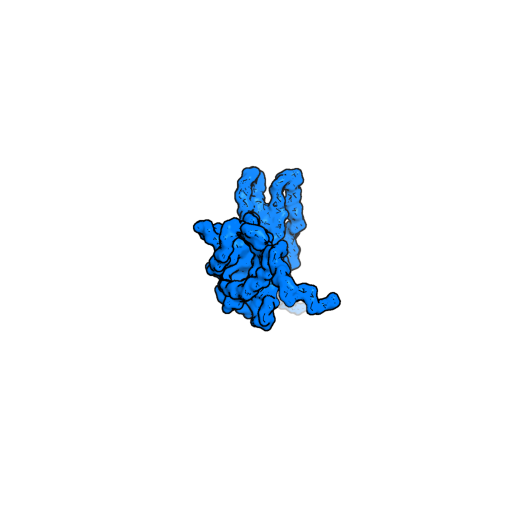30 4.244 1.00 85.06 72 CYS A O 1
ATOM 527 N N . GLN A 1 73 ? -7.123 9.949 3.827 1.00 88.88 73 GLN A N 1
ATOM 528 C CA . GLN A 1 73 ? -7.514 9.755 5.216 1.00 88.88 73 GLN A CA 1
ATOM 529 C C . GLN A 1 73 ? -8.079 8.352 5.413 1.00 88.88 73 GLN A C 1
ATOM 531 O O . GLN A 1 73 ? -8.818 7.857 4.564 1.00 88.88 73 GLN A O 1
ATOM 536 N N . LEU A 1 74 ? -7.735 7.735 6.543 1.00 92.12 74 LEU A N 1
ATOM 537 C CA . LEU A 1 74 ? -8.341 6.494 7.004 1.00 92.12 74 LEU A CA 1
ATOM 538 C C . LEU A 1 74 ? -9.556 6.837 7.870 1.00 92.12 74 LEU A C 1
ATOM 540 O O . LEU A 1 74 ? -9.431 7.524 8.882 1.00 92.12 74 LEU A O 1
ATOM 544 N N . TYR A 1 75 ? -10.720 6.347 7.473 1.00 93.38 75 TYR A N 1
ATOM 545 C CA . TYR A 1 75 ? -11.972 6.421 8.211 1.00 93.38 75 TYR A CA 1
ATOM 546 C C . TYR A 1 75 ? -12.181 5.088 8.925 1.00 93.38 75 TYR A C 1
ATOM 548 O O . TYR A 1 75 ? -12.650 4.131 8.314 1.00 93.38 75 TYR A O 1
ATOM 556 N N . ALA A 1 76 ? -11.819 5.043 10.207 1.00 93.38 76 ALA A N 1
ATOM 557 C CA . ALA A 1 76 ? -12.002 3.876 11.061 1.00 93.38 76 ALA A CA 1
ATOM 558 C C . ALA A 1 76 ? -13.440 3.810 11.581 1.00 93.38 76 ALA A C 1
ATOM 560 O O . ALA A 1 76 ? -13.906 4.780 12.191 1.00 93.38 76 ALA A O 1
ATOM 561 N N . SER A 1 77 ? -14.145 2.711 11.333 1.00 92.69 77 SER A N 1
ATOM 562 C CA . SER A 1 77 ? -15.550 2.552 11.696 1.00 92.69 77 SER A CA 1
ATOM 563 C C . SER A 1 77 ? -15.719 2.236 13.181 1.00 92.69 77 SER A C 1
ATOM 565 O O . SER A 1 77 ? -15.031 1.398 13.756 1.00 92.69 77 SER A O 1
ATOM 567 N N . ALA A 1 78 ? -16.685 2.882 13.825 1.00 89.25 78 ALA A N 1
ATOM 568 C CA . ALA A 1 78 ? -17.100 2.584 15.187 1.00 89.25 78 ALA A CA 1
ATOM 569 C C . ALA A 1 78 ? -18.408 1.778 15.204 1.00 89.25 78 ALA A C 1
ATOM 571 O O . ALA A 1 78 ? -19.219 1.823 14.279 1.00 89.25 78 ALA A O 1
ATOM 572 N N . ALA A 1 79 ? -18.648 1.058 16.302 1.00 89.25 79 ALA A N 1
ATOM 573 C CA . ALA A 1 79 ? -19.829 0.204 16.464 1.00 89.25 79 ALA A CA 1
ATOM 574 C C . ALA A 1 79 ? -21.171 0.964 16.413 1.00 89.25 79 ALA A C 1
ATOM 576 O O . ALA A 1 79 ? -22.214 0.360 16.173 1.00 89.25 79 ALA A O 1
ATOM 577 N N . ASP A 1 80 ? -21.158 2.277 16.639 1.00 87.12 80 ASP A N 1
ATOM 578 C CA . ASP A 1 80 ? -22.329 3.153 16.562 1.00 87.12 80 ASP A CA 1
ATOM 579 C C . ASP A 1 80 ? -22.585 3.714 15.148 1.00 87.12 80 ASP A C 1
ATOM 581 O O . ASP A 1 80 ? -23.478 4.542 14.966 1.00 87.12 80 ASP A O 1
ATOM 585 N N . GLY A 1 81 ? -21.824 3.262 14.143 1.00 80.56 81 GLY A N 1
ATOM 586 C CA . GLY A 1 81 ? -21.927 3.716 12.754 1.00 80.56 81 GLY A CA 1
ATOM 587 C C . GLY A 1 81 ? -21.227 5.049 12.478 1.00 80.56 81 GLY A C 1
ATOM 588 O O . GLY A 1 81 ? -21.357 5.588 11.375 1.00 80.56 81 GLY A O 1
ATOM 589 N N . THR A 1 82 ? -20.499 5.591 13.457 1.00 87.00 82 THR A N 1
ATOM 590 C CA . THR A 1 82 ? -19.640 6.764 13.261 1.00 87.00 82 THR A CA 1
ATOM 591 C C . THR A 1 82 ? -18.249 6.368 12.769 1.00 87.00 82 THR A C 1
ATOM 593 O O . THR A 1 82 ? -17.904 5.187 12.721 1.00 87.00 82 THR A O 1
ATOM 596 N N . TYR A 1 83 ? -17.443 7.362 12.385 1.00 88.31 83 TYR A N 1
ATOM 597 C CA . TYR A 1 83 ? -16.060 7.149 11.964 1.00 88.31 83 TYR A CA 1
ATOM 598 C C . TYR A 1 83 ? -15.090 8.042 12.734 1.00 88.31 83 TYR A C 1
ATOM 600 O O . TYR A 1 83 ? -15.364 9.223 12.969 1.00 88.31 83 TYR A O 1
ATOM 608 N N . THR A 1 84 ? -13.925 7.487 13.066 1.00 90.00 84 THR A N 1
ATOM 609 C CA . THR A 1 84 ? -12.753 8.247 13.510 1.00 90.00 84 THR A CA 1
ATOM 610 C C . THR A 1 84 ? -11.792 8.416 12.345 1.00 90.00 84 THR A C 1
ATOM 612 O O . THR A 1 84 ? -11.415 7.448 11.692 1.00 90.00 84 THR A O 1
ATOM 615 N N . VAL A 1 85 ? -11.360 9.649 12.100 1.00 89.31 85 VAL A N 1
ATOM 616 C CA . VAL A 1 85 ? -10.430 9.962 11.013 1.00 89.31 85 VAL A CA 1
ATOM 617 C C . VAL A 1 85 ? -8.988 9.869 11.507 1.00 89.31 85 VAL A C 1
ATOM 619 O O . VAL A 1 85 ? -8.622 10.520 12.488 1.00 89.31 85 VAL A O 1
ATOM 622 N N . LYS A 1 86 ? -8.155 9.103 10.801 1.00 89.88 86 LYS A N 1
ATOM 623 C CA . LYS A 1 86 ? -6.706 9.020 11.010 1.00 89.88 86 LYS A CA 1
ATOM 624 C C . LYS A 1 86 ? -5.962 9.512 9.763 1.00 89.88 86 LYS A C 1
ATOM 626 O O . LYS A 1 86 ? -6.318 9.129 8.647 1.00 89.88 86 LYS A O 1
ATOM 631 N N . PRO A 1 87 ? -4.941 10.374 9.913 1.00 84.62 87 PRO A N 1
ATOM 632 C CA . PRO A 1 87 ? -4.169 10.851 8.773 1.00 84.62 87 PRO A CA 1
ATOM 633 C C . PRO A 1 87 ? -3.290 9.729 8.206 1.00 84.62 87 PRO A C 1
ATOM 635 O O . PRO A 1 87 ? -2.533 9.102 8.944 1.00 84.62 87 PRO A O 1
ATOM 638 N N . VAL A 1 88 ? -3.333 9.538 6.887 1.00 86.69 88 VAL A N 1
ATOM 639 C CA . VAL A 1 88 ? -2.434 8.641 6.135 1.00 86.69 88 VAL A CA 1
ATOM 640 C C . VAL A 1 88 ? -1.683 9.448 5.072 1.00 86.69 88 VAL A C 1
ATOM 642 O O . VAL A 1 88 ? -1.694 9.163 3.880 1.00 86.69 88 VAL A O 1
ATOM 645 N N . ASN A 1 89 ? -1.023 10.513 5.533 1.00 83.94 89 ASN A N 1
ATOM 646 C CA . ASN A 1 89 ? -0.361 11.519 4.689 1.00 83.94 89 ASN A CA 1
ATOM 647 C C . ASN A 1 89 ? 0.890 11.003 3.957 1.00 83.94 89 ASN A C 1
ATOM 649 O O . ASN A 1 89 ? 1.535 11.764 3.242 1.00 83.94 89 ASN A O 1
ATOM 653 N N . PHE A 1 90 ? 1.272 9.750 4.196 1.00 83.19 90 PHE A N 1
ATOM 654 C CA . PHE A 1 90 ? 2.381 9.097 3.514 1.00 83.19 90 PHE A CA 1
ATOM 655 C C . PHE A 1 90 ? 1.980 8.566 2.129 1.00 83.19 90 PHE A C 1
ATOM 657 O O . PHE A 1 90 ? 2.854 8.422 1.285 1.00 83.19 90 PHE A O 1
ATOM 664 N N . LEU A 1 91 ? 0.684 8.334 1.881 1.00 85.56 91 LEU A N 1
ATOM 665 C CA . LEU A 1 91 ? 0.182 7.858 0.590 1.00 85.56 91 LEU A CA 1
ATOM 666 C C . LEU A 1 91 ? 0.173 8.973 -0.460 1.00 85.56 91 LEU A C 1
ATOM 668 O O . LEU A 1 91 ? -0.199 10.118 -0.170 1.00 85.56 91 LEU A O 1
ATOM 672 N N . GLN A 1 92 ? 0.512 8.630 -1.703 1.00 82.25 92 GLN A N 1
ATOM 673 C CA . GLN A 1 92 ? 0.405 9.541 -2.841 1.00 82.25 92 GLN A CA 1
ATOM 674 C C . GLN A 1 92 ? -1.019 9.487 -3.410 1.00 82.25 92 GLN A C 1
ATOM 676 O O . GLN A 1 92 ? -1.358 8.594 -4.181 1.00 82.25 92 GLN A O 1
ATOM 681 N N . CYS A 1 93 ? -1.873 10.452 -3.047 1.00 75.00 93 CYS A N 1
ATOM 682 C CA . CYS A 1 93 ? -3.299 10.415 -3.385 1.00 75.00 93 CYS A CA 1
ATOM 683 C C . CYS A 1 93 ? -3.804 11.591 -4.242 1.00 75.00 93 CYS A C 1
ATOM 685 O O . CYS A 1 93 ? -3.491 12.737 -3.918 1.00 75.00 93 CYS A O 1
ATOM 687 N N . PRO A 1 94 ? -4.665 11.325 -5.258 1.00 67.56 94 PRO A N 1
ATOM 688 C CA . PRO A 1 94 ? -4.806 10.035 -5.931 1.00 67.56 94 PRO A CA 1
ATOM 689 C C . PRO A 1 94 ? -3.478 9.687 -6.611 1.00 67.56 94 PRO A C 1
ATOM 691 O O . PRO A 1 94 ? -2.822 10.566 -7.174 1.00 67.56 94 PRO A O 1
ATOM 694 N N . SER A 1 95 ? -3.079 8.417 -6.570 1.00 63.44 95 SER A N 1
ATOM 695 C CA . SER A 1 95 ? -1.866 8.006 -7.273 1.00 63.44 95 SER A CA 1
ATOM 696 C C . SER A 1 95 ? -2.104 8.150 -8.775 1.00 63.44 95 SER A C 1
ATOM 698 O O . SER A 1 95 ? -3.098 7.653 -9.309 1.00 63.44 95 SER A O 1
ATOM 700 N N . ALA A 1 96 ? -1.184 8.826 -9.467 1.00 57.47 96 ALA A N 1
ATOM 701 C CA . ALA A 1 96 ? -1.168 8.856 -10.929 1.00 57.47 96 ALA A CA 1
ATOM 702 C C . ALA A 1 96 ? -0.959 7.448 -11.528 1.00 57.47 96 ALA A C 1
ATOM 704 O O . ALA A 1 96 ? -1.271 7.221 -12.695 1.00 57.47 96 ALA A O 1
ATOM 705 N N . TYR A 1 97 ? -0.473 6.507 -10.712 1.00 59.78 97 TYR A N 1
ATOM 706 C CA . TYR A 1 97 ? -0.164 5.128 -11.054 1.00 59.78 97 TYR A CA 1
ATOM 707 C C . TYR A 1 97 ? -1.235 4.194 -10.479 1.00 59.78 97 TYR A C 1
ATOM 709 O O . TYR A 1 97 ? -1.020 3.502 -9.495 1.00 59.78 97 TYR A O 1
ATOM 717 N N . SER A 1 98 ? -2.415 4.160 -11.099 1.00 62.09 98 SER A N 1
ATOM 718 C CA . SER A 1 98 ? -3.367 3.027 -11.064 1.00 62.09 98 SER A CA 1
ATOM 719 C C . SER A 1 98 ? -3.757 2.360 -9.726 1.00 62.09 98 SER A C 1
ATOM 721 O O . SER A 1 98 ? -4.323 1.269 -9.738 1.00 62.09 98 SER A O 1
ATOM 723 N N . GLY A 1 99 ? -3.586 3.030 -8.589 1.00 72.62 99 GLY A N 1
ATOM 724 C CA . GLY A 1 99 ? -4.305 2.721 -7.355 1.00 72.62 99 GLY A CA 1
ATOM 725 C C . GLY A 1 99 ? -3.464 2.192 -6.198 1.00 72.62 99 GLY A C 1
ATOM 726 O O . GLY A 1 99 ? -2.243 2.057 -6.261 1.00 72.62 99 GLY A O 1
ATOM 727 N N . ILE A 1 100 ? -4.187 1.943 -5.112 1.00 86.19 100 ILE A N 1
ATOM 728 C CA . ILE A 1 100 ? -3.704 1.439 -3.832 1.00 86.19 100 ILE A CA 1
ATOM 729 C C . ILE A 1 100 ? -4.289 0.039 -3.666 1.00 86.19 100 ILE A C 1
ATOM 731 O O . ILE A 1 100 ? -5.455 -0.179 -3.993 1.00 86.19 100 ILE A O 1
ATOM 735 N N . VAL A 1 101 ? -3.498 -0.902 -3.162 1.00 92.31 101 VAL A N 1
ATOM 736 C CA . VAL A 1 101 ? -3.960 -2.254 -2.834 1.00 92.31 101 VAL A CA 1
ATOM 737 C C . VAL A 1 101 ? -3.703 -2.575 -1.372 1.00 92.31 101 VAL A C 1
ATOM 739 O O . VAL A 1 101 ? -2.854 -1.964 -0.721 1.00 92.31 101 VAL A O 1
ATOM 742 N N . VAL A 1 102 ? -4.456 -3.549 -0.877 1.00 95.25 102 VAL A N 1
ATOM 743 C CA . VAL A 1 102 ? -4.464 -3.982 0.519 1.00 95.25 102 VAL A CA 1
ATOM 744 C C . VAL A 1 102 ? -4.203 -5.480 0.566 1.00 95.25 102 VAL A C 1
ATOM 746 O O . VAL A 1 102 ? -4.664 -6.215 -0.310 1.00 95.25 102 VAL A O 1
ATOM 749 N N . GLY A 1 103 ? -3.474 -5.926 1.580 1.00 96.38 103 GLY A N 1
ATOM 750 C CA . GLY A 1 103 ? -3.175 -7.334 1.813 1.00 96.38 103 GLY A CA 1
ATOM 751 C C . GLY A 1 103 ? -2.388 -7.527 3.098 1.00 96.38 103 GLY A C 1
ATOM 752 O O . GLY A 1 103 ? -1.973 -6.555 3.708 1.00 96.38 103 GLY A O 1
ATOM 753 N N . ASP A 1 104 ? -2.177 -8.773 3.497 1.00 98.19 104 ASP A N 1
ATOM 754 C CA . ASP A 1 104 ? -1.250 -9.124 4.576 1.00 98.19 104 ASP A CA 1
ATOM 755 C C . ASP A 1 104 ? 0.083 -9.532 3.930 1.00 98.19 104 ASP A C 1
ATOM 757 O O . ASP A 1 104 ? 0.251 -10.671 3.479 1.00 98.19 104 ASP A O 1
ATOM 761 N N . PHE A 1 105 ? 0.993 -8.574 3.741 1.00 98.44 105 PHE A N 1
ATOM 762 C CA . PHE A 1 105 ? 2.249 -8.794 3.017 1.00 98.44 105 PHE A CA 1
ATOM 763 C C . PHE A 1 105 ? 3.301 -9.470 3.896 1.00 98.44 105 PHE A C 1
ATOM 765 O O . PHE A 1 105 ? 4.227 -10.083 3.357 1.00 98.44 105 PHE A O 1
ATOM 772 N N . ASN A 1 106 ? 3.195 -9.360 5.222 1.00 98.50 106 ASN A N 1
ATOM 773 C CA . ASN A 1 106 ? 4.138 -9.942 6.181 1.00 98.50 106 ASN A CA 1
ATOM 774 C C . ASN A 1 106 ? 3.602 -11.186 6.921 1.00 98.50 106 ASN A C 1
ATOM 776 O O . ASN A 1 106 ? 4.361 -11.813 7.662 1.00 98.50 106 ASN A O 1
ATOM 780 N N . HIS A 1 107 ? 2.358 -11.581 6.650 1.00 98.19 107 HIS A N 1
ATOM 781 C CA . HIS A 1 107 ? 1.646 -12.703 7.263 1.00 98.19 107 HIS A CA 1
ATOM 782 C C . HIS A 1 107 ? 1.514 -12.570 8.790 1.00 98.19 107 HIS A C 1
ATOM 784 O O . HIS A 1 107 ? 1.657 -13.550 9.530 1.00 98.19 107 HIS A O 1
ATOM 790 N N . ASP A 1 108 ? 1.280 -11.348 9.277 1.00 98.38 108 ASP A N 1
ATOM 791 C CA . ASP A 1 108 ? 1.075 -11.072 10.705 1.00 98.38 108 ASP A CA 1
ATOM 792 C C . ASP A 1 108 ? -0.407 -10.963 11.113 1.00 98.38 108 ASP A C 1
ATOM 794 O O . ASP A 1 108 ? -0.717 -10.792 12.300 1.00 98.38 108 ASP A O 1
ATOM 798 N N . GLY A 1 109 ? -1.318 -11.134 10.151 1.00 96.94 109 GLY A N 1
ATOM 799 C CA . GLY A 1 109 ? -2.763 -11.075 10.335 1.00 96.94 109 GLY A CA 1
ATOM 800 C C . GLY A 1 109 ? -3.339 -9.660 10.326 1.00 96.94 109 GLY A C 1
ATOM 801 O O . GLY A 1 109 ? -4.510 -9.495 10.675 1.00 96.94 109 GLY A O 1
ATOM 802 N N . LYS A 1 110 ? -2.551 -8.643 9.964 1.00 98.31 110 LYS A N 1
ATOM 803 C CA . LYS A 1 110 ? -2.985 -7.245 9.887 1.00 98.31 110 LYS A CA 1
ATOM 804 C C . LYS A 1 110 ? -2.963 -6.770 8.444 1.00 98.31 110 LYS A C 1
ATOM 806 O O . LYS A 1 110 ? -2.199 -7.248 7.614 1.00 98.31 110 LYS A O 1
ATOM 811 N N . LEU A 1 111 ? -3.835 -5.813 8.140 1.00 97.69 111 LEU A N 1
ATOM 812 C CA . LEU A 1 111 ? -3.885 -5.242 6.803 1.00 97.69 111 LEU A CA 1
ATOM 813 C C . LEU A 1 111 ? -2.765 -4.226 6.593 1.00 97.69 111 LEU A C 1
ATOM 815 O O . LEU A 1 111 ? -2.683 -3.202 7.277 1.00 97.69 111 LEU A O 1
ATOM 819 N N . ASP A 1 112 ? -1.967 -4.499 5.573 1.00 98.19 112 ASP A N 1
ATOM 820 C CA . ASP A 1 112 ? -0.947 -3.633 5.013 1.00 98.19 112 ASP A CA 1
ATOM 821 C C . ASP A 1 112 ? -1.474 -2.916 3.765 1.00 98.19 112 ASP A C 1
ATOM 823 O O . ASP A 1 112 ? -2.487 -3.290 3.166 1.00 98.19 112 ASP A O 1
ATOM 827 N N . VAL A 1 113 ? -0.756 -1.878 3.337 1.00 95.75 113 VAL A N 1
ATOM 828 C CA . VAL A 1 113 ? -1.085 -1.095 2.140 1.00 95.75 113 VAL A CA 1
ATOM 829 C C . VAL A 1 113 ? 0.114 -1.033 1.207 1.00 95.75 113 VAL A C 1
ATOM 831 O O . VAL A 1 113 ? 1.232 -0.800 1.659 1.00 95.75 113 VAL A O 1
ATOM 834 N N . ALA A 1 114 ? -0.108 -1.202 -0.095 1.00 94.06 114 ALA A N 1
ATOM 835 C CA . ALA A 1 114 ? 0.899 -0.963 -1.122 1.00 94.06 114 ALA A CA 1
ATOM 836 C C . ALA A 1 114 ? 0.364 -0.046 -2.224 1.00 94.06 114 ALA A C 1
ATOM 838 O O . ALA A 1 114 ? -0.804 -0.108 -2.606 1.00 94.06 114 ALA A O 1
ATOM 839 N N . GLU A 1 115 ? 1.241 0.792 -2.759 1.00 90.56 115 GLU A N 1
ATOM 840 C CA . GLU A 1 115 ? 0.954 1.680 -3.881 1.00 90.56 115 GLU A CA 1
ATOM 841 C C . GLU A 1 115 ? 2.114 1.688 -4.877 1.00 90.56 115 GLU A C 1
ATOM 843 O O . GLU A 1 115 ? 3.277 1.453 -4.529 1.00 90.56 115 GLU A O 1
ATOM 848 N N . LEU A 1 116 ? 1.793 1.985 -6.136 1.00 87.25 116 LEU A N 1
ATOM 849 C CA . LEU A 1 116 ? 2.798 2.366 -7.118 1.00 87.25 116 LEU A CA 1
ATOM 850 C C . LEU A 1 116 ? 3.095 3.856 -6.964 1.00 87.25 116 LEU A C 1
ATOM 852 O O . LEU A 1 116 ? 2.191 4.694 -6.984 1.00 87.25 116 LEU A O 1
ATOM 856 N N . THR A 1 117 ? 4.377 4.173 -6.817 1.00 85.31 117 THR A N 1
ATOM 857 C CA . THR A 1 117 ? 4.875 5.533 -6.582 1.00 85.31 117 THR A CA 1
ATOM 858 C C . THR A 1 117 ? 6.027 5.836 -7.522 1.00 85.31 117 THR A C 1
ATOM 860 O O . THR A 1 117 ? 6.751 4.936 -7.943 1.00 85.31 117 THR A O 1
ATOM 863 N N . ASN A 1 118 ? 6.231 7.121 -7.803 1.00 82.25 118 ASN A N 1
ATOM 864 C CA . ASN A 1 118 ? 7.464 7.606 -8.408 1.00 82.25 118 ASN A CA 1
ATOM 865 C C . ASN A 1 118 ? 8.141 8.562 -7.428 1.00 82.25 118 ASN A C 1
ATOM 867 O O . ASN A 1 118 ? 7.591 9.612 -7.085 1.00 82.25 118 ASN A O 1
ATOM 871 N N . VAL A 1 119 ? 9.328 8.187 -6.955 1.00 78.88 119 VAL A N 1
ATOM 872 C CA . VAL A 1 119 ? 10.107 8.985 -6.004 1.00 78.88 119 VAL A CA 1
ATOM 873 C C . VAL A 1 119 ? 11.423 9.356 -6.668 1.00 78.88 119 VAL A C 1
ATOM 875 O O . VAL A 1 119 ? 12.253 8.500 -6.961 1.00 78.88 119 VAL A O 1
ATOM 878 N N . ASN A 1 120 ? 11.616 10.653 -6.919 1.00 83.19 120 ASN A N 1
ATOM 879 C CA . ASN A 1 120 ? 12.808 11.193 -7.582 1.00 83.19 120 ASN A CA 1
ATOM 880 C C . ASN A 1 120 ? 13.102 10.553 -8.955 1.00 83.19 120 ASN A C 1
ATOM 882 O O . ASN A 1 120 ? 14.262 10.339 -9.305 1.00 83.19 120 ASN A O 1
ATOM 886 N N . GLY A 1 121 ? 12.060 10.244 -9.735 1.00 80.75 121 GLY A N 1
ATOM 887 C CA . GLY A 1 121 ? 12.202 9.645 -11.064 1.00 80.75 121 GLY A CA 1
ATOM 888 C C . GLY A 1 121 ? 12.421 8.131 -11.057 1.00 80.75 121 GLY A C 1
ATOM 889 O O . GLY A 1 121 ? 12.710 7.569 -12.109 1.00 80.75 121 GLY A O 1
ATOM 890 N N . VAL A 1 122 ? 12.284 7.475 -9.903 1.00 83.81 122 VAL A N 1
ATOM 891 C CA . VAL A 1 122 ? 12.354 6.017 -9.772 1.00 83.81 122 VAL A CA 1
ATOM 892 C C . VAL A 1 122 ? 10.963 5.482 -9.459 1.00 83.81 122 VAL A C 1
ATOM 894 O O . VAL A 1 122 ? 10.377 5.863 -8.445 1.00 83.81 122 VAL A O 1
ATOM 897 N N . ASP A 1 123 ? 10.457 4.595 -10.315 1.00 84.62 123 ASP A N 1
ATOM 898 C CA . ASP A 1 123 ? 9.219 3.861 -10.062 1.00 84.62 123 ASP A CA 1
ATOM 899 C C . ASP A 1 123 ? 9.453 2.791 -8.988 1.00 84.62 123 ASP A C 1
ATOM 901 O O . ASP A 1 123 ? 10.458 2.066 -8.989 1.00 84.62 123 ASP A O 1
ATOM 905 N N . GLN A 1 124 ? 8.534 2.714 -8.030 1.00 88.69 124 GLN A N 1
ATOM 906 C CA . GLN A 1 124 ? 8.640 1.841 -6.867 1.00 88.69 124 GLN A CA 1
ATOM 907 C C . GLN A 1 124 ? 7.272 1.273 -6.490 1.00 88.69 124 GLN A C 1
ATOM 909 O O . GLN A 1 124 ? 6.261 1.974 -6.551 1.00 88.69 124 GLN A O 1
ATOM 914 N N . ILE A 1 125 ? 7.266 0.025 -6.020 1.00 92.12 125 ILE A N 1
ATOM 915 C CA . ILE A 1 125 ? 6.223 -0.457 -5.113 1.00 92.12 125 ILE A CA 1
ATOM 916 C C . ILE A 1 125 ? 6.606 0.051 -3.729 1.00 92.12 125 ILE A C 1
ATOM 918 O O . ILE A 1 125 ? 7.667 -0.309 -3.210 1.00 92.12 125 ILE A O 1
ATOM 922 N N . THR A 1 126 ? 5.750 0.877 -3.146 1.00 93.75 126 THR A N 1
ATOM 923 C CA . THR A 1 126 ? 5.921 1.377 -1.785 1.00 93.75 126 THR A CA 1
ATOM 924 C C . THR A 1 126 ? 4.870 0.733 -0.900 1.00 93.75 126 TH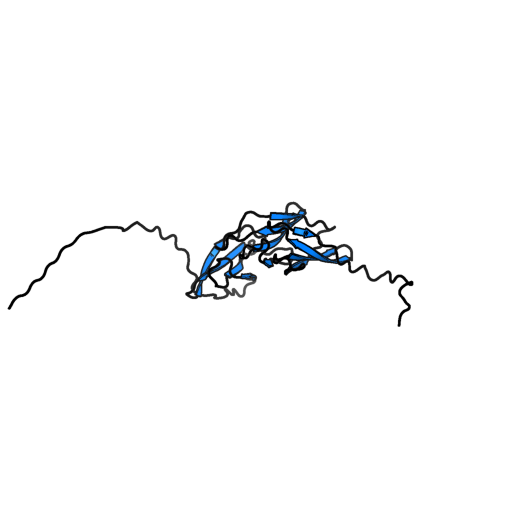R A C 1
ATOM 926 O O . THR A 1 126 ? 3.676 0.884 -1.149 1.00 93.75 126 THR A O 1
ATOM 929 N N . ALA A 1 127 ? 5.319 -0.002 0.115 1.00 96.44 127 ALA A N 1
ATOM 930 C CA . ALA A 1 127 ? 4.460 -0.686 1.068 1.00 96.44 127 ALA A CA 1
ATOM 931 C C . ALA A 1 127 ? 4.576 -0.100 2.475 1.00 96.44 127 ALA A C 1
ATOM 933 O O . ALA A 1 127 ? 5.639 0.350 2.913 1.00 96.44 127 ALA A O 1
ATOM 934 N N . TYR A 1 128 ? 3.462 -0.159 3.191 1.00 97.50 128 TYR A N 1
ATOM 935 C CA . TYR A 1 128 ? 3.283 0.321 4.549 1.00 97.50 128 TYR A CA 1
ATOM 936 C C . TYR A 1 128 ? 2.654 -0.807 5.359 1.00 97.50 128 TYR A C 1
ATOM 938 O O . TYR A 1 128 ? 1.492 -1.149 5.143 1.00 97.50 128 TYR A O 1
ATOM 946 N N . LEU A 1 129 ? 3.433 -1.393 6.270 1.00 98.38 129 LEU A N 1
ATOM 947 C CA . LEU A 1 129 ? 2.955 -2.491 7.108 1.00 98.38 129 LEU A CA 1
ATOM 948 C C . LEU A 1 129 ? 2.030 -1.958 8.205 1.00 98.38 129 LEU A C 1
ATOM 950 O O . LEU A 1 129 ? 2.381 -0.989 8.890 1.00 98.38 129 LEU A O 1
ATOM 954 N N . GLY A 1 130 ? 0.862 -2.564 8.361 1.00 97.94 130 GLY A N 1
ATOM 955 C CA . GLY A 1 130 ? -0.147 -2.190 9.336 1.00 97.94 130 GLY A CA 1
ATOM 956 C C . GLY A 1 130 ? 0.261 -2.585 10.749 1.00 97.94 130 GLY A C 1
ATOM 957 O O . GLY A 1 130 ? 0.763 -3.673 11.014 1.00 97.94 130 GLY A O 1
ATOM 958 N N . ASN A 1 131 ? 0.009 -1.703 11.712 1.00 98.00 131 ASN A N 1
ATOM 959 C CA . ASN A 1 131 ? 0.156 -2.057 13.124 1.00 98.00 131 ASN A CA 1
ATOM 960 C C . ASN A 1 131 ? -1.103 -2.731 13.688 1.00 98.00 131 ASN A C 1
ATOM 962 O O . ASN A 1 131 ? -1.039 -3.300 14.783 1.00 98.00 131 ASN A O 1
ATOM 966 N N . GLY A 1 132 ? -2.203 -2.741 12.922 1.00 97.06 132 GLY A N 1
ATOM 967 C CA . GLY A 1 132 ? -3.498 -3.302 13.318 1.00 97.06 132 GLY A CA 1
ATOM 968 C C . GLY A 1 132 ? -4.274 -2.389 14.261 1.00 97.06 132 GLY A C 1
ATOM 969 O O . GLY A 1 132 ? -5.153 -2.847 14.967 1.00 97.06 132 GLY A O 1
ATOM 970 N N . ASP A 1 133 ? -3.911 -1.110 14.326 1.00 96.19 133 ASP A N 1
ATOM 971 C CA . ASP A 1 133 ? -4.586 -0.079 15.112 1.00 96.19 133 ASP A CA 1
ATOM 972 C C . ASP A 1 133 ? -4.932 1.141 14.240 1.00 96.19 133 ASP A C 1
ATOM 974 O O . ASP A 1 133 ? -5.151 2.239 14.751 1.00 96.19 133 ASP A O 1
ATOM 978 N N . GLY A 1 134 ? -4.949 0.983 12.914 1.00 94.50 134 GLY A N 1
ATOM 979 C CA . GLY A 1 134 ? -5.119 2.058 11.937 1.00 94.50 134 GLY A CA 1
ATOM 980 C C . GLY A 1 134 ? -3.893 2.963 11.770 1.00 94.50 134 GLY A C 1
ATOM 981 O O . GLY A 1 134 ? -4.008 4.037 11.178 1.00 94.50 134 GLY A O 1
ATOM 982 N N . THR A 1 135 ? -2.736 2.579 12.317 1.00 95.94 135 THR A N 1
ATOM 983 C CA . THR A 1 135 ? -1.435 3.196 12.022 1.00 95.94 135 THR A CA 1
ATOM 984 C C . THR A 1 135 ? -0.552 2.247 11.215 1.00 95.94 135 THR A C 1
ATOM 986 O O . THR A 1 135 ? -0.774 1.036 11.187 1.00 95.94 135 THR A O 1
ATOM 989 N N . PHE A 1 136 ? 0.467 2.810 10.567 1.00 97.19 136 PHE A N 1
ATOM 990 C CA . PHE A 1 136 ? 1.355 2.082 9.671 1.00 97.19 136 PHE A CA 1
ATOM 991 C C . PHE A 1 136 ? 2.820 2.356 10.002 1.00 97.19 136 PHE A C 1
ATOM 993 O O . PHE A 1 136 ? 3.178 3.419 10.519 1.00 97.19 136 PHE A O 1
ATOM 1000 N N . GLN A 1 137 ? 3.670 1.383 9.700 1.00 97.44 137 GLN A N 1
ATOM 1001 C CA . GLN A 1 137 ? 5.117 1.504 9.811 1.00 97.44 137 GLN A CA 1
ATOM 1002 C C . GLN A 1 137 ? 5.692 2.417 8.718 1.00 97.44 137 GLN A C 1
ATOM 1004 O O . GLN A 1 137 ? 5.013 2.829 7.777 1.00 97.44 137 GLN A O 1
ATOM 1009 N N . ALA A 1 138 ? 6.984 2.731 8.842 1.00 96.00 138 ALA A N 1
ATOM 1010 C CA . ALA A 1 138 ? 7.703 3.474 7.816 1.00 96.00 138 ALA A CA 1
ATOM 1011 C C . ALA A 1 138 ? 7.723 2.713 6.478 1.00 96.00 138 ALA A C 1
ATOM 1013 O O . ALA A 1 138 ? 7.843 1.487 6.460 1.00 96.00 138 ALA A O 1
ATOM 1014 N N . ALA A 1 139 ? 7.669 3.476 5.384 1.00 95.56 139 ALA A N 1
ATOM 1015 C CA . ALA A 1 139 ? 7.643 2.967 4.018 1.00 95.56 139 ALA A CA 1
ATOM 1016 C C . ALA A 1 139 ? 8.768 1.959 3.729 1.00 95.56 139 ALA A C 1
ATOM 1018 O O . ALA A 1 139 ? 9.930 2.156 4.113 1.00 95.56 139 ALA A O 1
ATOM 1019 N N . LYS A 1 140 ? 8.415 0.899 3.005 1.00 97.06 140 LYS A N 1
ATOM 1020 C CA . LYS A 1 140 ? 9.330 -0.084 2.428 1.00 97.06 140 LYS A CA 1
ATOM 1021 C C . LYS A 1 140 ? 9.232 -0.004 0.914 1.00 97.06 140 LYS A C 1
ATOM 1023 O O . LYS A 1 140 ? 8.171 -0.233 0.343 1.00 97.06 140 LYS A O 1
ATOM 1028 N N . ASN A 1 141 ? 10.350 0.318 0.271 1.00 94.19 141 ASN A N 1
ATOM 1029 C CA . ASN A 1 141 ? 10.364 0.613 -1.156 1.00 94.19 141 ASN A CA 1
ATOM 1030 C C . ASN A 1 141 ? 11.062 -0.515 -1.907 1.00 94.19 141 ASN A C 1
ATOM 1032 O O . ASN A 1 141 ? 12.204 -0.869 -1.608 1.00 94.19 141 ASN A O 1
ATOM 1036 N N . THR A 1 142 ? 10.383 -1.037 -2.919 1.00 93.75 142 THR A N 1
ATOM 1037 C CA . THR A 1 142 ? 10.936 -1.983 -3.883 1.00 93.75 142 THR A CA 1
ATOM 1038 C C . THR A 1 142 ? 11.021 -1.288 -5.231 1.00 93.75 142 THR A C 1
ATOM 1040 O O . THR A 1 142 ? 9.997 -0.933 -5.811 1.00 93.75 142 THR A O 1
ATOM 1043 N N . ASN A 1 143 ? 12.237 -1.086 -5.738 1.00 90.38 143 ASN A N 1
ATOM 1044 C CA . ASN A 1 143 ? 12.427 -0.494 -7.059 1.00 90.38 143 ASN A CA 1
ATOM 1045 C C . ASN A 1 143 ? 11.853 -1.414 -8.134 1.00 90.38 143 ASN A C 1
ATOM 1047 O O . ASN A 1 143 ? 12.215 -2.591 -8.211 1.00 90.38 143 ASN A O 1
ATOM 1051 N N . ILE A 1 144 ? 11.031 -0.843 -9.006 1.00 84.06 144 ILE A N 1
ATOM 1052 C CA . ILE A 1 144 ? 10.534 -1.516 -10.197 1.00 84.06 144 ILE A CA 1
ATOM 1053 C C . ILE A 1 144 ? 11.137 -0.777 -11.390 1.00 84.06 144 ILE A C 1
ATOM 1055 O O . ILE A 1 144 ? 10.957 0.422 -11.559 1.00 84.06 144 ILE A O 1
ATOM 1059 N N . SER A 1 145 ? 11.994 -1.451 -12.158 1.00 71.25 145 SER A N 1
ATOM 1060 C CA . SER A 1 145 ? 12.705 -0.805 -13.264 1.00 71.25 145 SER A CA 1
ATOM 1061 C C . SER A 1 145 ? 12.231 -1.380 -14.579 1.00 71.25 145 SER A C 1
ATOM 1063 O O . SER A 1 145 ? 12.595 -2.495 -14.947 1.00 71.25 145 SER A O 1
ATOM 1065 N N . TYR A 1 146 ? 11.395 -0.616 -15.271 1.00 65.38 146 TYR A N 1
ATOM 1066 C CA . TYR A 1 146 ? 11.047 -0.855 -16.660 1.00 65.38 146 TYR A CA 1
ATOM 1067 C C . TYR A 1 146 ? 11.292 0.438 -17.439 1.00 65.38 146 TYR A C 1
ATOM 1069 O O . TYR A 1 146 ? 11.179 1.534 -16.884 1.00 65.38 146 TYR A O 1
ATOM 1077 N N . PRO A 1 147 ? 11.683 0.342 -18.717 1.00 56.97 147 PRO A N 1
ATOM 1078 C CA . PRO A 1 147 ? 11.861 1.530 -19.534 1.00 56.97 147 PRO A CA 1
ATOM 1079 C C . PRO A 1 147 ? 10.547 2.327 -19.582 1.00 56.97 147 PRO A C 1
ATOM 1081 O O . PRO A 1 147 ? 9.500 1.724 -19.750 1.00 56.97 147 PRO A O 1
ATOM 1084 N N . ASN A 1 148 ? 10.646 3.658 -19.466 1.00 58.41 148 ASN A N 1
ATOM 1085 C CA . ASN A 1 148 ? 9.649 4.686 -19.818 1.00 58.41 148 ASN A CA 1
ATOM 1086 C C . ASN A 1 148 ? 8.306 4.811 -19.055 1.00 58.41 148 ASN A C 1
ATOM 1088 O O . ASN A 1 148 ? 7.343 5.289 -19.650 1.00 58.41 148 ASN A O 1
ATOM 1092 N N . ASN A 1 149 ? 8.26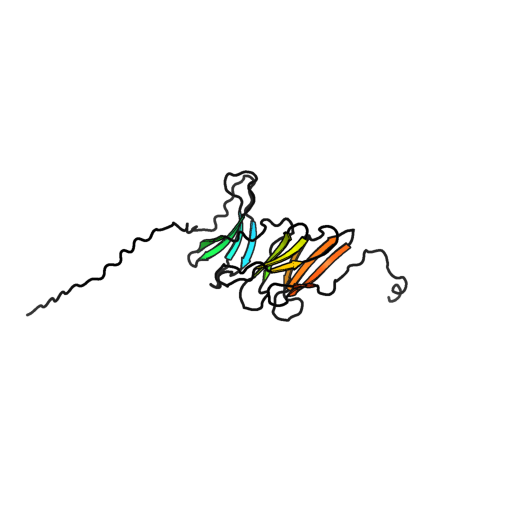4 4.558 -17.741 1.00 59.28 149 ASN A N 1
ATOM 1093 C CA . ASN A 1 149 ? 7.108 4.876 -16.872 1.00 59.28 149 ASN A CA 1
ATOM 1094 C C . ASN A 1 149 ? 5.822 4.145 -17.295 1.00 59.28 149 ASN A C 1
ATOM 1096 O O . ASN A 1 149 ? 4.770 4.739 -17.534 1.00 59.28 149 ASN A O 1
ATOM 1100 N N . ALA A 1 150 ? 5.937 2.831 -17.430 1.00 62.53 150 ALA A N 1
ATOM 1101 C CA . ALA A 1 150 ? 4.996 1.987 -18.145 1.00 62.53 150 ALA A CA 1
ATOM 1102 C C . ALA A 1 150 ? 3.985 1.242 -17.259 1.00 62.53 150 ALA A C 1
ATOM 1104 O O . ALA A 1 150 ? 3.469 0.216 -17.687 1.00 62.53 150 ALA A O 1
ATOM 1105 N N . TYR A 1 151 ? 3.711 1.671 -16.029 1.00 65.06 151 TYR A N 1
ATOM 1106 C CA . TYR A 1 151 ? 2.874 0.893 -15.106 1.00 65.06 151 TYR A CA 1
ATOM 1107 C C . TYR A 1 151 ? 1.470 1.460 -14.960 1.00 65.06 151 TYR A C 1
ATOM 1109 O O . TYR A 1 151 ? 1.304 2.660 -14.747 1.00 65.06 151 TYR A O 1
ATOM 1117 N N . TYR A 1 152 ? 0.468 0.582 -15.053 1.00 67.00 152 TYR A N 1
ATOM 1118 C CA . TYR A 1 152 ? -0.937 0.999 -15.147 1.00 67.00 152 TYR A CA 1
ATOM 1119 C C . TYR A 1 152 ? -1.909 0.148 -14.333 1.00 67.00 152 TYR A C 1
ATOM 1121 O O . TYR A 1 152 ? -3.119 0.347 -14.431 1.00 67.00 152 TYR A O 1
ATOM 1129 N N . GLY A 1 153 ? -1.427 -0.796 -13.532 1.00 81.25 153 GLY A N 1
ATOM 1130 C CA . GLY A 1 153 ? -2.290 -1.613 -12.696 1.00 81.25 153 GLY A CA 1
ATOM 1131 C C . GLY A 1 153 ? -1.508 -2.251 -11.573 1.00 81.25 153 GLY A C 1
ATOM 1132 O O . GLY A 1 153 ? -0.387 -2.712 -11.783 1.00 81.25 153 GLY A O 1
ATOM 1133 N N . LEU A 1 154 ? -2.127 -2.291 -10.401 1.00 86.56 154 LEU A N 1
ATOM 1134 C CA . LEU A 1 154 ? -1.643 -3.007 -9.237 1.00 86.56 154 LEU A CA 1
ATOM 1135 C C . LEU A 1 154 ? -2.775 -3.905 -8.734 1.00 86.56 154 LEU A C 1
ATOM 1137 O O . LEU A 1 154 ? -3.910 -3.456 -8.585 1.00 86.56 154 LEU A O 1
ATOM 1141 N N . ALA A 1 155 ? -2.469 -5.173 -8.500 1.00 91.06 155 ALA A N 1
ATOM 1142 C CA . ALA A 1 155 ? -3.373 -6.137 -7.889 1.00 91.06 155 ALA A CA 1
ATOM 1143 C C . ALA A 1 155 ? -2.635 -6.900 -6.789 1.00 91.06 155 ALA A C 1
ATOM 1145 O O . ALA A 1 155 ? -1.422 -7.084 -6.878 1.00 91.06 155 ALA A O 1
ATOM 1146 N N . ALA A 1 156 ? -3.375 -7.347 -5.779 1.00 93.62 156 ALA A N 1
ATOM 1147 C CA . ALA A 1 156 ? -2.857 -8.112 -4.653 1.00 93.62 156 ALA A CA 1
ATOM 1148 C C . ALA A 1 156 ? -3.490 -9.509 -4.610 1.00 93.62 156 ALA A C 1
ATOM 1150 O O . ALA A 1 156 ? -4.668 -9.675 -4.933 1.00 93.62 156 ALA A O 1
ATOM 1151 N N . GLY A 1 157 ? -2.702 -10.507 -4.221 1.00 93.44 157 GLY A N 1
ATOM 1152 C CA . GLY A 1 157 ? -3.146 -11.886 -4.029 1.00 93.44 157 GLY A CA 1
ATOM 1153 C C . GLY A 1 157 ? -1.965 -12.809 -3.755 1.00 93.44 157 GLY A C 1
ATOM 1154 O O . GLY A 1 157 ? -0.849 -12.494 -4.139 1.00 93.44 157 GLY A O 1
ATOM 1155 N N . ASP A 1 158 ? -2.189 -13.939 -3.092 1.00 95.56 158 ASP A N 1
ATOM 1156 C CA . ASP A 1 158 ? -1.143 -14.943 -2.858 1.00 95.56 158 ASP A CA 1
ATOM 1157 C C . ASP A 1 158 ? -0.866 -15.718 -4.163 1.00 95.56 158 ASP A C 1
ATOM 1159 O O . ASP A 1 158 ? -1.691 -16.524 -4.607 1.00 95.56 158 ASP A O 1
ATOM 1163 N N . LEU A 1 159 ? 0.256 -15.417 -4.828 1.00 93.75 159 LEU A N 1
ATOM 1164 C CA . LEU A 1 159 ? 0.593 -15.961 -6.150 1.00 93.75 159 LEU A CA 1
ATOM 1165 C C . LEU A 1 159 ? 1.378 -17.272 -6.057 1.00 93.75 159 LEU A C 1
ATOM 1167 O O . LEU A 1 159 ? 1.471 -17.996 -7.054 1.00 93.75 159 LEU A O 1
ATOM 1171 N N . ASN A 1 160 ? 1.978 -17.563 -4.901 1.00 94.38 160 ASN A N 1
ATOM 1172 C CA . ASN A 1 160 ? 2.855 -18.718 -4.707 1.00 94.38 160 ASN A CA 1
ATOM 1173 C C . ASN A 1 160 ? 2.378 -19.693 -3.609 1.00 94.38 160 ASN A C 1
ATOM 1175 O O . ASN A 1 160 ? 3.023 -20.726 -3.407 1.00 94.38 160 ASN A O 1
ATOM 1179 N N . HIS A 1 161 ? 1.247 -19.400 -2.964 1.00 94.62 161 HIS A N 1
ATOM 1180 C CA . HIS A 1 161 ? 0.640 -20.158 -1.872 1.00 94.62 161 HIS A CA 1
ATOM 1181 C C . HIS A 1 161 ? 1.495 -20.245 -0.596 1.00 94.62 161 HIS A C 1
ATOM 1183 O O . HIS A 1 161 ? 1.462 -21.266 0.099 1.00 94.62 161 HIS A O 1
ATOM 1189 N N . ASP A 1 162 ? 2.273 -19.205 -0.281 1.00 95.19 162 ASP A N 1
ATOM 1190 C CA . ASP A 1 162 ? 3.090 -19.137 0.939 1.00 95.19 162 ASP A CA 1
ATOM 1191 C C . ASP A 1 162 ? 2.400 -18.423 2.118 1.00 95.19 162 ASP A C 1
ATOM 1193 O O . ASP A 1 162 ? 2.961 -18.362 3.220 1.00 95.19 162 ASP A O 1
ATOM 1197 N N . GLY A 1 163 ? 1.167 -17.949 1.911 1.00 94.06 163 GLY A N 1
ATOM 1198 C CA . GLY A 1 163 ? 0.350 -17.285 2.923 1.00 94.06 163 GLY A CA 1
ATOM 1199 C C . GLY A 1 163 ? 0.639 -15.795 3.092 1.00 94.06 163 GLY A C 1
ATOM 1200 O O . GLY A 1 163 ? -0.098 -15.131 3.816 1.00 94.06 163 GLY A O 1
ATOM 1201 N N . LYS A 1 164 ? 1.660 -15.246 2.421 1.00 97.31 164 LYS A N 1
ATOM 1202 C CA . LYS A 1 164 ? 1.832 -13.796 2.291 1.00 97.31 164 LYS A CA 1
ATOM 1203 C C . LYS A 1 164 ? 1.117 -13.323 1.036 1.00 97.31 164 LYS A C 1
ATOM 1205 O O . LYS A 1 164 ? 1.089 -13.989 0.005 1.00 97.31 164 LYS A O 1
ATOM 1210 N N . THR A 1 165 ? 0.560 -12.126 1.106 1.00 97.56 165 THR A N 1
ATOM 1211 C CA . THR A 1 165 ? -0.009 -11.490 -0.076 1.00 97.56 165 THR A CA 1
ATOM 1212 C C . THR A 1 165 ? 1.128 -11.055 -1.006 1.00 97.56 165 THR A C 1
AT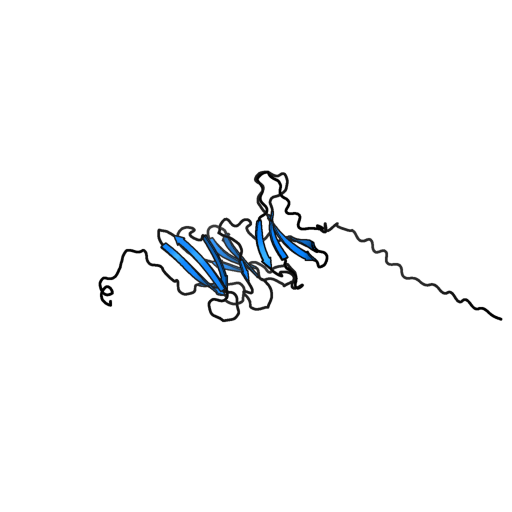OM 1214 O O . THR A 1 165 ? 2.037 -10.334 -0.598 1.00 97.56 165 THR A O 1
ATOM 1217 N N . ASP A 1 166 ? 1.077 -11.484 -2.263 1.00 97.12 166 ASP A N 1
ATOM 1218 C CA . ASP A 1 166 ? 1.967 -11.036 -3.331 1.00 97.12 166 ASP A CA 1
ATOM 1219 C C . ASP A 1 166 ? 1.278 -9.944 -4.167 1.00 97.12 166 ASP A C 1
ATOM 1221 O O . ASP A 1 166 ? 0.111 -9.597 -3.959 1.00 97.12 166 ASP A O 1
ATOM 1225 N N . LEU A 1 167 ? 2.003 -9.388 -5.138 1.00 94.06 167 LEU A N 1
ATOM 1226 C CA . LEU A 1 167 ? 1.507 -8.335 -6.019 1.00 94.06 167 LEU A CA 1
ATOM 1227 C C . LEU A 1 167 ? 1.638 -8.719 -7.495 1.00 94.06 167 LEU A C 1
ATOM 1229 O O . LEU A 1 167 ? 2.560 -9.422 -7.903 1.00 94.06 167 LEU A O 1
ATOM 1233 N N . ALA A 1 168 ? 0.745 -8.197 -8.327 1.00 90.75 168 ALA A N 1
ATOM 1234 C CA . ALA A 1 168 ? 0.853 -8.229 -9.778 1.00 90.75 168 ALA A CA 1
ATOM 1235 C C . ALA A 1 168 ? 0.787 -6.801 -10.321 1.00 90.75 168 ALA A C 1
ATOM 1237 O O . ALA A 1 168 ? -0.123 -6.041 -9.990 1.00 90.75 168 ALA A O 1
ATOM 1238 N N . VAL A 1 169 ? 1.756 -6.443 -11.162 1.00 86.88 169 VAL A N 1
ATOM 1239 C CA . VAL A 1 169 ? 1.870 -5.115 -11.769 1.00 86.88 169 VAL A CA 1
ATOM 1240 C C . VAL A 1 169 ? 1.688 -5.238 -13.274 1.00 86.88 169 VAL A C 1
ATOM 1242 O O . VAL A 1 169 ? 2.397 -6.017 -13.916 1.00 86.88 169 VAL A O 1
ATOM 1245 N N . THR A 1 170 ? 0.760 -4.477 -13.856 1.00 83.19 170 THR A N 1
ATOM 1246 C CA . THR A 1 170 ? 0.633 -4.409 -15.318 1.00 83.19 170 THR A CA 1
ATOM 1247 C C . THR A 1 170 ? 1.636 -3.416 -15.887 1.00 83.19 170 THR A C 1
ATOM 1249 O O . THR A 1 170 ? 1.861 -2.338 -15.333 1.00 83.19 170 THR A O 1
ATOM 1252 N N . VAL A 1 171 ? 2.247 -3.799 -17.005 1.00 77.56 171 VAL A N 1
ATOM 1253 C CA . VAL A 1 171 ? 3.267 -3.019 -17.702 1.00 77.56 171 VAL A CA 1
ATOM 1254 C C . VAL A 1 171 ? 2.820 -2.792 -19.143 1.00 77.56 171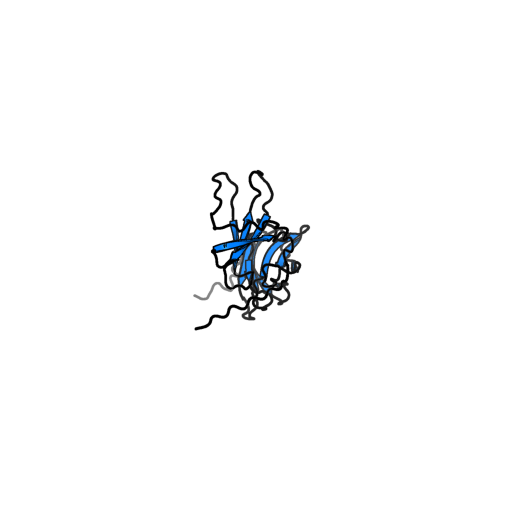 VAL A C 1
ATOM 1256 O O . VAL A 1 171 ? 2.354 -3.724 -19.791 1.00 77.56 171 VAL A O 1
ATOM 1259 N N . SER A 1 172 ? 2.969 -1.574 -19.655 1.00 75.00 172 SER A N 1
ATOM 1260 C CA . SER A 1 172 ? 2.769 -1.197 -21.053 1.00 75.00 172 SER A CA 1
ATOM 1261 C C . SER A 1 172 ? 3.875 -0.233 -21.510 1.00 75.00 172 SER A C 1
ATOM 1263 O O . SER A 1 172 ? 3.737 0.983 -21.389 1.00 75.00 172 SER A O 1
ATOM 1265 N N . ALA A 1 173 ? 4.983 -0.772 -22.028 1.00 70.50 173 ALA A N 1
ATOM 1266 C CA . ALA A 1 173 ? 6.177 -0.022 -22.441 1.00 70.50 173 ALA A CA 1
ATOM 1267 C C . ALA A 1 173 ? 6.564 -0.366 -23.883 1.00 70.50 173 ALA A C 1
ATOM 1269 O O . ALA A 1 173 ? 6.736 -1.538 -24.193 1.00 70.50 173 ALA A O 1
ATOM 1270 N N . ASN A 1 174 ? 6.797 0.616 -24.762 1.00 66.50 174 ASN A N 1
ATOM 1271 C CA . ASN A 1 174 ? 7.393 0.386 -26.098 1.00 66.50 174 ASN A CA 1
ATOM 1272 C C . ASN A 1 174 ? 6.718 -0.732 -26.935 1.00 66.50 174 ASN A C 1
ATOM 1274 O O . ASN A 1 174 ? 7.394 -1.465 -27.653 1.00 66.50 174 ASN A O 1
ATOM 1278 N N . GLY A 1 175 ? 5.393 -0.882 -26.838 1.00 64.25 175 GLY A N 1
ATOM 1279 C CA . GLY A 1 175 ? 4.649 -1.938 -27.541 1.00 64.25 175 GLY A CA 1
ATOM 1280 C C . GLY A 1 175 ? 4.649 -3.309 -26.851 1.00 64.25 175 GLY A C 1
ATOM 1281 O O . GLY A 1 175 ? 4.081 -4.249 -27.397 1.00 64.25 175 GLY A O 1
ATOM 1282 N N . ILE A 1 176 ? 5.243 -3.418 -25.662 1.00 64.38 176 ILE A N 1
ATOM 1283 C CA . ILE A 1 176 ? 5.146 -4.571 -24.763 1.00 64.38 176 ILE A CA 1
ATOM 1284 C C . ILE A 1 176 ? 4.010 -4.295 -23.786 1.00 64.38 176 ILE A C 1
ATOM 1286 O O . ILE A 1 176 ? 4.065 -3.296 -23.071 1.00 64.38 176 ILE A O 1
ATOM 1290 N N . THR A 1 177 ? 3.014 -5.175 -23.734 1.00 75.06 177 THR A N 1
ATOM 1291 C CA . THR A 1 177 ? 1.986 -5.198 -22.690 1.00 75.06 177 THR A CA 1
ATOM 1292 C C . THR A 1 177 ? 2.072 -6.518 -21.937 1.00 75.06 177 THR A C 1
ATOM 1294 O O . THR A 1 177 ? 2.129 -7.587 -22.538 1.00 75.06 177 THR A O 1
ATOM 1297 N N . GLY A 1 178 ? 2.108 -6.468 -20.610 1.00 78.38 178 GLY A N 1
ATOM 1298 C CA . GLY A 1 178 ? 2.300 -7.670 -19.808 1.00 78.38 178 GLY A CA 1
ATOM 1299 C C . GLY A 1 178 ? 1.944 -7.486 -18.344 1.00 78.38 178 GLY A C 1
ATOM 1300 O O . GLY A 1 178 ? 1.536 -6.410 -17.906 1.00 78.38 178 GLY A O 1
ATOM 1301 N N . VAL A 1 179 ? 2.108 -8.569 -17.589 1.00 83.56 179 VAL A N 1
ATOM 1302 C CA . VAL A 1 179 ? 1.926 -8.593 -16.138 1.00 83.56 179 VAL A CA 1
ATOM 1303 C C . VAL A 1 179 ? 3.189 -9.161 -15.505 1.00 83.56 179 VAL A C 1
ATOM 1305 O O . VAL A 1 179 ? 3.664 -10.231 -15.885 1.00 83.56 179 VAL A O 1
ATOM 1308 N N . GLN A 1 180 ? 3.727 -8.440 -14.529 1.00 86.69 180 GLN A N 1
ATOM 1309 C CA . GLN A 1 180 ? 4.852 -8.868 -13.715 1.00 86.69 180 GLN A CA 1
ATOM 1310 C C . GLN A 1 180 ? 4.355 -9.217 -12.314 1.00 86.69 180 GLN A C 1
ATOM 1312 O O . GLN A 1 180 ? 3.812 -8.361 -11.619 1.00 86.69 180 GLN A O 1
ATOM 1317 N N . GLY A 1 181 ? 4.562 -10.462 -11.889 1.00 90.12 181 GLY A N 1
ATOM 1318 C CA . GLY A 1 181 ? 4.347 -10.865 -10.499 1.00 90.12 181 GLY A CA 1
ATOM 1319 C C . GLY A 1 181 ? 5.485 -10.383 -9.599 1.00 90.12 181 GLY A C 1
ATOM 1320 O O . GLY A 1 181 ? 6.642 -10.349 -10.022 1.00 90.12 181 GLY A O 1
ATOM 1321 N N . TRP A 1 182 ? 5.169 -10.053 -8.358 1.00 93.62 182 TRP A N 1
ATOM 1322 C CA . TRP A 1 182 ? 6.069 -9.541 -7.334 1.00 93.62 182 TRP A CA 1
ATOM 1323 C C . TRP A 1 182 ? 5.793 -10.299 -6.041 1.00 93.62 182 TRP A C 1
ATOM 1325 O O . TRP A 1 182 ? 4.781 -10.077 -5.387 1.00 93.62 182 TRP A O 1
ATOM 1335 N N . ILE A 1 183 ? 6.687 -11.221 -5.703 1.00 96.88 183 ILE A N 1
ATOM 1336 C CA . ILE A 1 183 ? 6.553 -12.109 -4.553 1.00 96.88 183 ILE A CA 1
ATOM 1337 C C . ILE A 1 183 ? 6.987 -11.378 -3.286 1.00 96.88 183 ILE A C 1
ATOM 1339 O O . ILE A 1 183 ? 8.086 -10.815 -3.258 1.00 96.88 183 ILE A O 1
ATOM 1343 N N . SER A 1 184 ? 6.167 -11.412 -2.241 1.00 97.75 184 SER A N 1
ATOM 1344 C CA . SER A 1 184 ? 6.480 -10.805 -0.953 1.00 97.75 184 SER A CA 1
ATOM 1345 C C . SER A 1 184 ? 7.614 -11.545 -0.245 1.00 97.75 184 SER A C 1
ATOM 1347 O O . SER A 1 184 ? 7.630 -12.776 -0.129 1.00 97.75 184 SER A O 1
ATOM 1349 N N . ASN A 1 185 ? 8.563 -10.784 0.298 1.00 97.94 185 ASN A N 1
ATOM 1350 C CA . ASN A 1 185 ? 9.617 -11.308 1.166 1.00 97.94 185 ASN A CA 1
ATOM 1351 C C . ASN A 1 185 ? 9.172 -11.437 2.634 1.00 97.94 185 ASN A C 1
ATOM 1353 O O . ASN A 1 185 ? 9.891 -12.041 3.426 1.00 97.94 185 ASN A O 1
ATOM 1357 N N . GLY A 1 186 ? 7.991 -10.923 2.993 1.00 97.44 186 GLY A N 1
ATOM 1358 C CA . GLY A 1 186 ? 7.468 -10.944 4.362 1.00 97.44 186 GLY A CA 1
ATOM 1359 C C . GLY A 1 186 ? 7.935 -9.783 5.245 1.00 97.44 186 GLY A C 1
ATOM 1360 O O . GLY A 1 186 ? 7.644 -9.756 6.433 1.00 97.44 186 GLY A O 1
ATOM 1361 N N . ASP A 1 187 ? 8.673 -8.824 4.691 1.00 97.69 187 ASP A N 1
ATOM 1362 C CA . ASP A 1 187 ? 9.221 -7.666 5.411 1.00 97.69 187 ASP A CA 1
ATOM 1363 C C . ASP A 1 187 ? 8.761 -6.318 4.818 1.00 97.69 187 ASP A C 1
ATOM 1365 O O . ASP A 1 187 ? 9.342 -5.265 5.104 1.00 97.69 187 ASP A O 1
ATOM 1369 N N . GLY A 1 188 ? 7.723 -6.361 3.975 1.00 96.38 188 GLY A N 1
ATOM 1370 C CA . GLY A 1 188 ? 7.224 -5.226 3.197 1.00 96.38 188 GLY A CA 1
ATOM 1371 C C . GLY A 1 188 ? 8.008 -4.954 1.909 1.00 96.38 188 GLY A C 1
ATOM 1372 O O . GLY A 1 188 ? 7.729 -3.970 1.229 1.00 96.38 188 GLY A O 1
ATOM 1373 N N . THR A 1 189 ? 8.986 -5.792 1.552 1.00 97.69 189 THR A N 1
ATOM 1374 C CA . THR A 1 189 ? 9.657 -5.739 0.244 1.00 97.69 189 THR A CA 1
ATOM 1375 C C . THR A 1 189 ? 9.214 -6.880 -0.664 1.00 97.69 189 THR A C 1
ATOM 1377 O O . THR A 1 189 ? 8.760 -7.930 -0.203 1.00 97.69 189 THR A O 1
ATOM 1380 N N . PHE A 1 190 ? 9.387 -6.686 -1.972 1.00 96.06 190 PHE A N 1
ATOM 1381 C CA . PHE A 1 190 ? 8.981 -7.651 -2.986 1.00 96.06 190 PHE A CA 1
ATOM 1382 C C . PHE A 1 190 ? 10.144 -8.006 -3.910 1.00 96.06 190 PHE A C 1
ATOM 1384 O O . PHE A 1 190 ? 11.057 -7.213 -4.145 1.00 96.06 190 PHE A O 1
ATOM 1391 N N . LYS A 1 191 ? 10.105 -9.208 -4.476 1.00 94.38 191 LYS A N 1
ATOM 1392 C CA . LYS A 1 191 ? 11.019 -9.646 -5.537 1.00 94.38 191 LYS A CA 1
ATOM 1393 C C . LYS A 1 191 ? 10.229 -9.960 -6.798 1.00 94.38 191 LYS A C 1
ATOM 1395 O O . LYS A 1 191 ? 9.174 -10.583 -6.729 1.00 94.38 191 LYS A O 1
ATOM 1400 N N . ALA A 1 192 ? 10.744 -9.575 -7.958 1.00 89.62 192 ALA A N 1
ATOM 1401 C CA . ALA A 1 192 ? 10.109 -9.942 -9.216 1.00 89.62 192 ALA A CA 1
ATOM 1402 C C . ALA A 1 192 ? 10.062 -11.477 -9.364 1.00 89.62 192 ALA A C 1
ATOM 1404 O O . ALA A 1 192 ? 11.071 -12.165 -9.191 1.00 89.62 192 ALA A O 1
ATOM 1405 N N . SER A 1 193 ? 8.881 -12.005 -9.681 1.00 83.38 193 SER A N 1
ATOM 1406 C CA . SER A 1 193 ? 8.709 -13.359 -10.215 1.00 83.38 193 SER A CA 1
ATOM 1407 C C . SER A 1 193 ? 9.229 -13.422 -11.661 1.00 83.38 193 SER A C 1
ATOM 1409 O O . SER A 1 193 ? 9.559 -12.397 -12.256 1.00 83.38 193 SER A O 1
ATOM 1411 N N . ALA A 1 194 ? 9.292 -14.600 -12.277 1.00 68.00 194 ALA A N 1
ATOM 1412 C CA . ALA A 1 194 ? 9.554 -14.671 -13.714 1.00 68.00 194 ALA A CA 1
ATOM 1413 C C . ALA A 1 194 ? 8.434 -13.940 -14.488 1.00 68.00 194 ALA A C 1
ATOM 1415 O O . ALA A 1 194 ? 7.252 -14.148 -14.214 1.00 68.00 194 ALA A O 1
ATOM 1416 N N . THR A 1 195 ? 8.796 -13.054 -15.420 1.00 58.84 195 THR A N 1
ATOM 1417 C CA . THR A 1 195 ? 7.838 -12.307 -16.250 1.00 58.84 195 THR A CA 1
ATOM 1418 C C . THR A 1 195 ? 7.037 -13.269 -17.127 1.00 58.84 195 THR A C 1
ATOM 1420 O O . THR A 1 195 ? 7.624 -14.104 -17.816 1.00 58.84 195 THR A O 1
ATOM 1423 N N . TYR A 1 196 ? 5.710 -13.128 -17.164 1.00 48.56 196 TYR A N 1
ATOM 1424 C CA . TYR A 1 196 ? 4.919 -13.710 -18.246 1.00 48.56 196 TYR A CA 1
ATOM 1425 C C . TYR A 1 196 ? 4.881 -12.700 -19.397 1.00 48.56 196 TYR A C 1
ATOM 1427 O O . TYR A 1 196 ? 4.058 -11.784 -19.421 1.00 48.56 196 TYR A O 1
ATOM 1435 N N . ASP A 1 197 ? 5.850 -12.819 -20.302 1.00 46.22 197 ASP A N 1
ATOM 1436 C CA . ASP A 1 197 ? 5.954 -11.977 -21.490 1.00 46.22 197 ASP A CA 1
ATOM 1437 C C . ASP A 1 197 ? 4.947 -12.465 -22.539 1.00 46.22 197 ASP A C 1
ATOM 1439 O O . ASP A 1 197 ? 5.116 -13.534 -23.133 1.00 46.22 197 ASP A O 1
ATOM 1443 N N . GLN A 1 198 ? 3.891 -11.687 -22.779 1.00 40.28 198 GLN A N 1
ATOM 1444 C CA . GLN A 1 198 ? 3.184 -11.793 -24.049 1.00 40.28 198 GLN A CA 1
ATOM 1445 C C . GLN A 1 198 ? 4.088 -11.123 -25.082 1.00 40.28 198 GLN A C 1
ATOM 1447 O O . GLN A 1 198 ? 4.030 -9.912 -25.289 1.00 40.28 198 GLN A O 1
ATOM 1452 N N . GLN A 1 199 ? 4.964 -11.925 -25.692 1.00 37.28 199 GLN A N 1
ATOM 1453 C CA . GLN A 1 199 ? 5.780 -11.513 -26.830 1.00 37.28 199 GLN A CA 1
ATOM 1454 C C . GLN A 1 199 ? 4.907 -10.729 -27.828 1.00 37.28 199 GLN A C 1
ATOM 1456 O O . GLN A 1 199 ? 3.755 -11.122 -28.060 1.00 37.28 199 GLN A O 1
ATOM 1461 N N . PRO A 1 200 ? 5.422 -9.660 -28.465 1.00 39.97 200 PRO A N 1
ATOM 1462 C CA . PRO A 1 200 ? 4.673 -8.979 -29.507 1.00 39.97 200 PRO A CA 1
ATOM 1463 C C . PRO A 1 200 ? 4.261 -10.007 -30.557 1.00 39.97 200 PRO A C 1
ATOM 1465 O O . PRO A 1 200 ? 5.086 -10.790 -31.035 1.00 39.97 200 PRO A O 1
ATOM 1468 N N . GLN A 1 201 ? 2.976 -10.007 -30.909 1.00 43.09 201 GLN A N 1
ATOM 1469 C CA . GLN A 1 201 ? 2.399 -10.841 -31.956 1.00 43.09 201 GLN A CA 1
ATOM 1470 C C . GLN A 1 201 ? 3.077 -10.520 -33.305 1.00 43.09 201 GLN A C 1
ATOM 1472 O O . GLN A 1 201 ? 2.560 -9.749 -34.105 1.00 43.09 201 GLN A O 1
ATOM 1477 N N . SER A 1 202 ? 4.273 -11.059 -33.554 1.00 47.19 202 SER A N 1
ATOM 1478 C CA . SER A 1 202 ? 4.963 -10.951 -34.847 1.00 47.19 202 SER A CA 1
ATOM 1479 C C . SER A 1 202 ? 6.003 -12.036 -35.145 1.00 47.19 202 SER A C 1
ATOM 1481 O O . SER A 1 202 ? 6.516 -12.063 -36.258 1.00 47.19 202 SER A O 1
ATOM 1483 N N . THR A 1 203 ? 6.253 -13.009 -34.264 1.00 43.44 203 THR A N 1
ATOM 1484 C CA . THR A 1 203 ? 7.029 -14.202 -34.649 1.00 43.44 203 THR A CA 1
ATOM 1485 C C . THR A 1 203 ? 6.374 -15.475 -34.143 1.00 43.44 203 THR A C 1
ATOM 1487 O O . THR A 1 203 ? 6.770 -16.045 -33.130 1.00 43.44 203 THR A O 1
ATOM 1490 N N . ILE A 1 204 ? 5.386 -15.961 -34.898 1.00 45.69 204 ILE A N 1
ATOM 1491 C CA . ILE A 1 204 ? 5.154 -17.405 -34.955 1.00 45.69 204 ILE A CA 1
ATOM 1492 C C . ILE A 1 204 ? 6.447 -17.996 -35.526 1.00 45.69 204 ILE A C 1
ATOM 1494 O O . ILE A 1 204 ? 6.766 -17.756 -36.690 1.00 45.69 204 ILE A O 1
ATOM 1498 N N . ASP A 1 205 ? 7.216 -18.724 -34.713 1.00 43.00 205 ASP A N 1
ATOM 1499 C CA . ASP A 1 205 ? 8.256 -19.611 -35.236 1.00 43.00 205 ASP A CA 1
ATOM 1500 C C . ASP A 1 205 ? 7.546 -20.638 -36.139 1.00 43.00 205 ASP A C 1
ATOM 1502 O O . ASP A 1 205 ? 6.705 -21.400 -35.645 1.00 43.00 205 ASP A O 1
ATOM 1506 N N . PRO A 1 206 ? 7.834 -20.686 -37.455 1.00 45.69 206 PRO A N 1
ATOM 1507 C CA . PRO A 1 206 ? 7.159 -21.609 -38.362 1.00 45.69 206 PRO A CA 1
ATOM 1508 C C . PRO A 1 206 ? 7.356 -23.084 -37.977 1.00 45.69 206 PRO A C 1
ATOM 1510 O O . PRO A 1 206 ? 6.584 -23.931 -38.430 1.00 45.69 206 PRO A O 1
ATOM 1513 N N . ARG A 1 207 ? 8.311 -23.414 -37.093 1.00 47.97 207 ARG A N 1
ATOM 1514 C CA . ARG A 1 207 ? 8.520 -24.781 -36.587 1.00 47.97 207 ARG A CA 1
ATOM 1515 C C . ARG A 1 207 ? 7.423 -25.283 -35.644 1.00 47.97 207 ARG A C 1
ATOM 1517 O O . ARG A 1 207 ? 7.370 -26.486 -35.413 1.00 47.97 207 ARG A O 1
ATOM 1524 N N . TYR A 1 208 ? 6.524 -24.422 -35.164 1.00 45.25 208 TYR A N 1
ATOM 1525 C CA . TYR A 1 208 ? 5.366 -24.829 -34.351 1.00 45.25 208 TYR A CA 1
ATOM 1526 C C . TYR A 1 208 ? 4.025 -24.784 -35.105 1.00 45.25 208 TYR A C 1
ATOM 1528 O O . TYR A 1 208 ? 2.969 -24.894 -34.491 1.00 45.25 208 TYR A O 1
ATOM 1536 N N . SER A 1 209 ? 4.035 -24.677 -36.439 1.00 44.91 209 SER A N 1
ATOM 1537 C CA . SER A 1 209 ? 2.806 -24.601 -37.253 1.00 44.91 209 SER A CA 1
ATOM 1538 C C . SER A 1 209 ? 2.238 -25.949 -37.735 1.00 44.91 209 SER A C 1
ATOM 1540 O O . SER A 1 209 ? 1.449 -25.976 -38.673 1.00 44.91 209 SER A O 1
ATOM 1542 N N . SER A 1 210 ? 2.593 -27.085 -37.123 1.00 43.12 210 SER A N 1
ATOM 1543 C CA . SER A 1 210 ? 2.059 -28.387 -37.566 1.00 43.12 210 SER A CA 1
ATOM 1544 C C . SER A 1 210 ? 1.816 -29.383 -36.438 1.00 43.12 210 SER A C 1
ATOM 1546 O O . SER A 1 210 ? 2.481 -30.406 -36.341 1.00 43.12 210 SER A O 1
ATOM 1548 N N . ILE A 1 211 ? 0.808 -29.112 -35.612 1.00 44.88 211 ILE A N 1
ATOM 1549 C CA . ILE A 1 211 ? 0.016 -30.182 -34.999 1.00 44.88 211 ILE A CA 1
ATOM 1550 C C . ILE A 1 211 ? -1.409 -29.651 -34.840 1.00 44.88 211 ILE A C 1
ATOM 1552 O O . ILE A 1 211 ? -1.675 -28.985 -33.852 1.00 44.88 211 ILE A O 1
ATOM 1556 N N . TRP A 1 212 ? -2.237 -29.831 -35.872 1.00 44.25 212 TRP A N 1
ATOM 1557 C CA . TRP A 1 212 ? -3.679 -30.140 -35.879 1.00 44.25 212 TRP A CA 1
ATOM 1558 C C . TRP A 1 212 ? -4.111 -30.312 -37.337 1.00 44.25 212 TRP A C 1
ATOM 1560 O O . TRP A 1 212 ? -3.793 -29.418 -38.153 1.00 44.25 212 TRP A O 1
#